Protein AF-A0A1C5VE75-F1 (afdb_monomer_lite)

Radius of gyration: 18.69 Å; chains: 1; bounding box: 43×44×51 Å

Foldseek 3Di:
DQQALVNLLLLLVQFFDFQDQDVVQQATARHTDPPSVVSCVVCVVVCCVVVVPDDPVNSVVSVVCSVCVVVPWDWDWDQKDWLLQDAAQWWKWWDFPPDPGTFIWGHHDQQWTAGRRRRDIFGQHNGDMDHAQDFRATPVGDTPHGTHIMITTQHASSSVSSCCPHVVVVCPPCRADDCVVLLVVLLVCADDDPPDDPVVLVVVCVVRVHDPVVSVSSNVNSNSNND

Structure (mmCIF, N/CA/C/O backbone):
data_AF-A0A1C5VE75-F1
#
_entry.id   AF-A0A1C5VE75-F1
#
loop_
_atom_site.group_PDB
_atom_site.id
_atom_site.type_symbol
_atom_site.label_atom_id
_atom_site.label_alt_id
_atom_site.label_comp_id
_atom_site.label_asym_id
_atom_site.label_entity_id
_atom_site.label_seq_id
_atom_site.pdbx_PDB_ins_code
_atom_site.Cartn_x
_atom_site.Cartn_y
_atom_site.Cartn_z
_atom_site.occupancy
_atom_site.B_iso_or_equiv
_atom_site.auth_seq_id
_atom_site.auth_comp_id
_atom_site.auth_asym_id
_atom_site.auth_atom_id
_atom_site.pdbx_PDB_model_num
ATOM 1 N N . MET A 1 1 ? 18.429 9.198 -10.537 1.00 44.84 1 MET A N 1
ATOM 2 C CA . MET A 1 1 ? 17.533 9.210 -11.709 1.00 44.84 1 MET A CA 1
ATOM 3 C C . MET A 1 1 ? 16.183 8.664 -11.266 1.00 44.84 1 MET A C 1
ATOM 5 O O . MET A 1 1 ? 16.188 7.795 -10.399 1.00 44.84 1 MET A O 1
ATOM 9 N N . ALA A 1 2 ? 15.055 9.184 -11.753 1.00 49.94 2 ALA A N 1
ATOM 10 C CA . ALA A 1 2 ? 13.766 8.564 -11.446 1.00 49.94 2 ALA A CA 1
ATOM 11 C C . ALA A 1 2 ? 13.673 7.230 -12.200 1.00 49.94 2 ALA A C 1
ATOM 13 O O . ALA A 1 2 ? 14.016 7.141 -13.377 1.00 49.94 2 ALA A O 1
ATOM 14 N N . VAL A 1 3 ? 13.303 6.165 -11.496 1.00 57.94 3 VAL A N 1
ATOM 15 C CA . VAL A 1 3 ? 13.232 4.823 -12.076 1.00 57.94 3 VAL A CA 1
ATOM 16 C C . VAL A 1 3 ? 11.894 4.700 -12.792 1.00 57.94 3 VAL A C 1
ATOM 18 O O . VAL A 1 3 ? 10.843 4.784 -12.161 1.00 57.94 3 VAL A O 1
ATOM 21 N N . SER A 1 4 ? 11.923 4.484 -14.109 1.00 68.00 4 SER A N 1
ATOM 22 C CA . SER A 1 4 ? 10.707 4.232 -14.889 1.00 68.00 4 SER A CA 1
ATOM 23 C C . SER A 1 4 ? 9.892 3.083 -14.280 1.00 68.00 4 SER A C 1
ATOM 25 O O . SER A 1 4 ? 10.436 2.050 -13.896 1.00 68.00 4 SER A O 1
ATOM 27 N N . ASN A 1 5 ? 8.564 3.215 -14.236 1.00 63.28 5 ASN A N 1
ATOM 28 C CA . ASN A 1 5 ? 7.667 2.165 -13.733 1.00 63.28 5 ASN A CA 1
ATOM 29 C C . ASN A 1 5 ? 7.823 0.844 -14.522 1.00 63.28 5 ASN A C 1
ATOM 31 O O . ASN A 1 5 ? 7.684 -0.243 -13.965 1.00 63.28 5 ASN A O 1
ATOM 35 N N . ILE A 1 6 ? 8.143 0.926 -15.819 1.00 69.69 6 ILE A N 1
ATOM 36 C CA . ILE A 1 6 ? 8.435 -0.250 -16.655 1.00 69.69 6 ILE A CA 1
ATOM 37 C C . ILE A 1 6 ? 9.701 -0.943 -16.145 1.00 69.69 6 ILE A C 1
ATOM 39 O O . ILE A 1 6 ? 9.689 -2.145 -15.888 1.00 69.69 6 ILE A O 1
ATOM 43 N N . LEU A 1 7 ? 10.753 -0.162 -15.906 1.00 73.44 7 LEU A N 1
ATOM 44 C CA . LEU A 1 7 ? 12.033 -0.636 -15.399 1.00 73.44 7 LEU A CA 1
ATOM 45 C C . LEU A 1 7 ? 11.907 -1.263 -14.003 1.00 73.44 7 LEU A C 1
ATOM 47 O O . LEU A 1 7 ? 12.397 -2.368 -13.770 1.00 73.44 7 LEU A O 1
ATOM 51 N N . LEU A 1 8 ? 11.170 -0.608 -13.104 1.00 71.88 8 LEU A N 1
ATOM 52 C CA . LEU A 1 8 ? 10.899 -1.105 -11.757 1.00 71.88 8 LEU A CA 1
ATOM 53 C C . LEU A 1 8 ? 10.128 -2.436 -11.788 1.00 71.88 8 LEU A C 1
ATOM 55 O O . LEU A 1 8 ? 10.490 -3.378 -11.085 1.00 71.88 8 LEU A O 1
ATOM 59 N N . LYS A 1 9 ? 9.112 -2.557 -12.656 1.00 69.94 9 LYS A N 1
ATOM 60 C CA . LYS A 1 9 ? 8.372 -3.814 -12.873 1.00 69.94 9 LYS A CA 1
ATOM 61 C C . LYS A 1 9 ? 9.269 -4.933 -13.394 1.00 69.94 9 LYS A C 1
ATOM 63 O O . LYS A 1 9 ? 9.137 -6.067 -12.933 1.00 69.94 9 LYS A O 1
ATOM 68 N N . THR A 1 10 ? 10.155 -4.634 -14.342 1.00 76.56 10 THR A N 1
ATOM 69 C CA . THR A 1 10 ? 11.097 -5.612 -14.903 1.00 76.56 10 THR A CA 1
ATOM 70 C C . THR A 1 10 ? 12.058 -6.120 -13.832 1.00 76.56 10 THR A C 1
ATOM 72 O O . THR A 1 10 ? 12.188 -7.334 -13.663 1.00 76.56 10 THR A O 1
ATOM 75 N N . ILE A 1 11 ? 12.657 -5.213 -13.053 1.00 76.75 11 ILE A N 1
ATOM 76 C CA . ILE A 1 11 ? 13.587 -5.556 -11.969 1.00 76.75 11 ILE A CA 1
ATOM 77 C C . ILE A 1 11 ? 12.880 -6.384 -10.896 1.00 76.75 11 ILE A C 1
ATOM 79 O O . ILE A 1 11 ? 13.346 -7.477 -10.585 1.00 76.75 11 ILE A O 1
ATOM 83 N N . ILE A 1 12 ? 11.726 -5.939 -10.393 1.00 71.44 12 ILE A N 1
ATOM 84 C CA . ILE A 1 12 ? 10.965 -6.667 -9.366 1.00 71.44 12 ILE A CA 1
ATOM 85 C C . ILE A 1 12 ? 10.569 -8.065 -9.856 1.00 71.44 12 ILE A C 1
ATOM 87 O O . ILE A 1 12 ? 10.762 -9.042 -9.140 1.00 71.44 12 ILE A O 1
ATOM 91 N N . ARG A 1 13 ? 10.072 -8.204 -11.093 1.00 74.25 13 ARG A N 1
ATOM 92 C CA . ARG A 1 13 ? 9.673 -9.512 -11.646 1.00 74.25 13 ARG A CA 1
ATOM 93 C C . ARG A 1 13 ? 10.837 -10.503 -11.712 1.00 74.25 13 ARG A C 1
ATOM 95 O O . ARG A 1 13 ? 10.625 -11.703 -11.566 1.00 74.25 13 ARG A O 1
ATOM 102 N N . LYS A 1 14 ? 12.042 -10.014 -12.002 1.00 75.44 14 LYS A N 1
ATOM 103 C CA . LYS A 1 14 ? 13.237 -10.846 -12.178 1.00 75.44 14 LYS A CA 1
ATOM 104 C C . LYS A 1 14 ? 13.961 -11.104 -10.859 1.00 75.44 14 LYS A C 1
ATOM 106 O O . LYS A 1 14 ? 14.529 -12.175 -10.698 1.00 75.44 14 LYS A O 1
ATOM 111 N N . CYS A 1 15 ? 13.928 -10.144 -9.936 1.00 72.19 15 CYS A N 1
ATOM 112 C CA . CYS A 1 15 ? 14.720 -10.164 -8.709 1.00 72.19 15 CYS A CA 1
ATOM 113 C C . CYS A 1 15 ? 13.935 -10.629 -7.484 1.00 72.19 15 CYS A C 1
ATOM 115 O O . CYS A 1 15 ? 14.551 -11.194 -6.588 1.00 72.19 15 CYS A O 1
ATOM 117 N N . CYS A 1 16 ? 12.616 -10.443 -7.428 1.00 65.62 16 CYS A N 1
ATOM 118 C CA . CYS A 1 16 ? 11.801 -10.833 -6.278 1.00 65.62 16 CYS A CA 1
ATOM 119 C C . CYS A 1 16 ? 11.151 -12.204 -6.504 1.00 65.62 16 CYS A C 1
ATOM 121 O O . CYS A 1 16 ? 10.580 -12.478 -7.564 1.00 65.62 16 CYS A O 1
ATOM 123 N N . ARG A 1 17 ? 11.198 -13.068 -5.490 1.00 60.69 17 ARG A N 1
ATOM 124 C CA . ARG A 1 17 ? 10.395 -14.296 -5.453 1.00 60.69 17 ARG A CA 1
ATOM 125 C C . ARG A 1 17 ? 8.932 -13.955 -5.145 1.00 60.69 17 ARG A C 1
ATOM 127 O O . ARG A 1 17 ? 8.637 -12.924 -4.542 1.00 60.69 17 ARG A O 1
ATOM 134 N N . THR A 1 18 ? 8.015 -14.836 -5.551 1.00 55.38 18 THR A N 1
ATOM 135 C CA . THR A 1 18 ? 6.616 -14.803 -5.092 1.00 55.38 18 THR A CA 1
ATOM 136 C C . THR A 1 18 ? 6.548 -14.785 -3.571 1.00 55.38 18 THR A C 1
ATOM 138 O O . THR A 1 18 ? 7.400 -15.401 -2.935 1.00 55.38 18 THR A O 1
ATOM 141 N N . LEU A 1 19 ? 5.520 -14.116 -3.034 1.00 52.34 19 LEU A N 1
ATOM 142 C CA . LEU A 1 19 ? 5.192 -14.008 -1.608 1.00 52.34 19 LEU A CA 1
ATOM 143 C C . LEU A 1 19 ? 5.536 -15.321 -0.878 1.00 52.34 19 LEU A C 1
ATOM 145 O O . LEU A 1 19 ? 4.849 -16.328 -1.060 1.00 52.34 19 LEU A O 1
ATOM 149 N N . SER A 1 20 ? 6.634 -15.339 -0.124 1.00 42.25 20 SER A N 1
ATOM 150 C CA . SER A 1 20 ? 7.075 -16.542 0.583 1.00 42.25 20 SER A CA 1
ATOM 151 C C . SER A 1 20 ? 6.849 -16.354 2.070 1.00 42.25 20 SER A C 1
ATOM 153 O O . SER A 1 20 ? 7.311 -15.371 2.647 1.00 42.25 20 SER A O 1
ATOM 155 N N . TYR A 1 21 ? 6.143 -17.303 2.676 1.00 40.88 21 TYR A N 1
ATOM 156 C CA . TYR A 1 21 ? 6.043 -17.413 4.123 1.00 40.88 21 TYR A CA 1
ATOM 157 C C . TYR A 1 21 ? 7.399 -17.876 4.663 1.00 40.88 21 TYR A C 1
ATOM 159 O O . TYR A 1 21 ? 7.839 -18.983 4.349 1.00 40.88 21 TYR A O 1
ATOM 167 N N . VAL A 1 22 ? 8.087 -17.016 5.413 1.00 46.97 22 VAL A N 1
ATOM 168 C CA . VAL A 1 22 ? 9.340 -17.384 6.084 1.00 46.97 22 VAL A CA 1
ATOM 169 C C . VAL A 1 22 ? 8.976 -17.929 7.463 1.00 46.97 22 VAL A C 1
ATOM 171 O O . VAL A 1 22 ? 8.624 -17.165 8.356 1.00 46.97 22 VAL A O 1
ATOM 174 N N . GLU A 1 23 ? 9.021 -19.255 7.627 1.00 39.34 23 GLU A N 1
ATOM 175 C CA . GLU A 1 23 ? 8.589 -19.963 8.849 1.00 39.34 23 GLU A CA 1
ATOM 176 C C . GLU A 1 23 ? 9.293 -19.482 10.129 1.00 39.34 23 GLU A C 1
ATOM 178 O O . GLU A 1 23 ? 8.686 -19.500 11.200 1.00 39.34 23 GLU A O 1
ATOM 183 N N . GLU A 1 24 ? 10.540 -19.014 10.019 1.00 38.81 24 GLU A N 1
ATOM 184 C CA . GLU A 1 24 ? 11.359 -18.591 11.163 1.00 38.81 24 GLU A CA 1
ATOM 185 C C . GLU A 1 24 ? 10.989 -17.201 11.705 1.00 38.81 24 G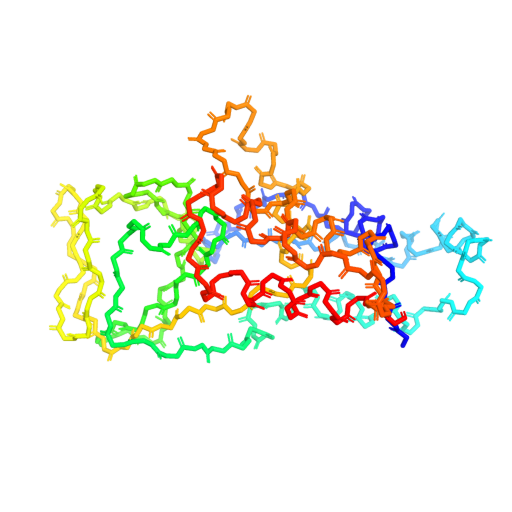LU A C 1
ATOM 187 O O . GLU A 1 24 ? 11.091 -16.974 12.909 1.00 38.81 24 GLU A O 1
ATOM 192 N N . GLU A 1 25 ? 10.500 -16.289 10.856 1.00 34.75 25 GLU A N 1
ATOM 193 C CA . GLU A 1 25 ? 10.193 -14.899 11.244 1.00 34.75 25 GLU A CA 1
ATOM 194 C C . GLU A 1 25 ? 8.713 -14.510 11.023 1.00 34.75 25 GLU A C 1
ATOM 196 O O . GLU A 1 25 ? 8.286 -13.404 11.348 1.00 34.75 25 GLU A O 1
ATOM 201 N N . GLN A 1 26 ? 7.907 -15.452 10.522 1.00 39.69 26 GLN A N 1
ATOM 202 C CA . GLN A 1 26 ? 6.459 -15.392 10.292 1.00 39.69 26 GLN A CA 1
ATOM 203 C C . GLN A 1 26 ? 5.944 -14.258 9.394 1.00 39.69 26 GLN A C 1
ATOM 205 O O . GLN A 1 26 ? 4.744 -14.195 9.187 1.00 39.69 26 GLN A O 1
ATOM 210 N N . PHE A 1 27 ? 6.757 -13.393 8.796 1.00 39.25 27 PHE A N 1
ATOM 211 C CA . PHE A 1 27 ? 6.284 -12.346 7.878 1.00 39.25 27 PHE A CA 1
ATOM 212 C C . PHE A 1 27 ? 6.092 -12.821 6.431 1.00 39.25 27 PHE A C 1
ATOM 214 O O . PHE A 1 27 ? 6.567 -13.884 6.016 1.00 39.25 27 PHE A O 1
ATOM 221 N N . PHE A 1 28 ? 5.452 -11.966 5.627 1.00 43.69 28 PHE A N 1
ATOM 222 C CA . PHE A 1 28 ? 5.614 -12.003 4.177 1.00 43.69 28 PHE A CA 1
ATOM 223 C C . PHE A 1 28 ? 6.761 -11.088 3.766 1.00 43.69 28 PHE A C 1
ATOM 225 O O . PHE A 1 28 ? 6.688 -9.879 3.954 1.00 43.69 28 PHE A O 1
ATOM 232 N N . THR A 1 29 ? 7.785 -11.658 3.142 1.00 48.53 29 THR A N 1
ATOM 233 C CA . THR A 1 29 ? 8.803 -10.890 2.424 1.00 48.53 29 THR A CA 1
ATOM 234 C C . THR A 1 29 ? 8.736 -11.189 0.940 1.00 48.53 29 THR A C 1
ATOM 236 O O . THR A 1 29 ? 8.233 -12.225 0.496 1.00 48.53 29 THR A O 1
ATOM 239 N N . PHE A 1 30 ? 9.272 -10.258 0.162 1.00 56.44 30 PHE A N 1
ATOM 240 C CA . PHE A 1 30 ? 9.629 -10.479 -1.229 1.00 56.44 30 PHE A CA 1
ATOM 241 C C . PHE A 1 30 ? 11.122 -10.790 -1.282 1.00 56.44 30 PHE A C 1
ATOM 243 O O . PHE A 1 30 ? 11.902 -9.905 -1.641 1.00 56.44 30 PHE A O 1
ATOM 250 N N . PRO A 1 31 ? 11.572 -11.992 -0.866 1.00 61.00 31 PRO A N 1
ATOM 251 C CA . PRO A 1 31 ? 12.994 -12.245 -0.812 1.00 61.00 31 PRO A CA 1
ATOM 252 C C . PRO A 1 31 ? 13.566 -12.155 -2.217 1.00 61.00 31 PRO A C 1
ATOM 254 O O . PRO A 1 31 ? 12.983 -12.631 -3.202 1.00 61.00 31 PRO A O 1
ATOM 257 N N . PHE A 1 32 ? 14.737 -11.546 -2.289 1.00 66.25 32 PHE A N 1
ATOM 258 C CA . PHE A 1 32 ? 15.507 -11.528 -3.508 1.00 66.25 32 PHE A CA 1
ATOM 259 C C . PHE A 1 32 ? 15.926 -12.941 -3.912 1.00 66.25 32 PHE A C 1
ATOM 261 O O . PHE A 1 32 ? 16.174 -13.811 -3.072 1.00 66.25 32 PHE A O 1
ATOM 268 N N . TYR A 1 33 ? 16.027 -13.185 -5.216 1.00 68.38 33 TYR A N 1
ATOM 269 C CA . TYR A 1 33 ? 16.717 -14.369 -5.707 1.00 68.38 33 TYR A CA 1
ATOM 270 C C . TYR A 1 33 ? 18.191 -14.321 -5.272 1.00 68.38 33 TYR A C 1
ATOM 272 O O . TYR A 1 33 ? 18.809 -13.269 -5.358 1.00 68.38 33 TYR A O 1
ATOM 280 N N . PRO A 1 34 ? 18.796 -15.445 -4.857 1.00 63.16 34 PRO A N 1
ATOM 281 C CA . PRO A 1 34 ? 20.174 -15.474 -4.358 1.00 63.16 34 PRO A CA 1
ATOM 282 C C . PRO A 1 34 ? 21.240 -15.109 -5.410 1.00 63.16 34 PRO A C 1
ATOM 284 O O . PRO A 1 34 ? 22.374 -14.825 -5.045 1.00 63.16 34 PRO A O 1
ATOM 287 N N . TYR A 1 35 ? 20.885 -15.073 -6.698 1.00 78.06 35 TYR A N 1
ATOM 288 C CA . TYR A 1 35 ? 21.796 -14.811 -7.820 1.00 78.06 35 TYR A CA 1
ATOM 289 C C . TYR A 1 35 ? 21.484 -13.471 -8.504 1.00 78.06 35 TYR A C 1
ATOM 291 O O . TYR A 1 35 ? 21.229 -13.402 -9.706 1.00 78.06 35 TYR A O 1
ATOM 299 N N . ILE A 1 36 ? 21.448 -12.387 -7.722 1.00 79.19 36 ILE A N 1
ATOM 300 C CA . ILE A 1 36 ? 21.121 -11.043 -8.225 1.00 79.19 36 ILE A CA 1
ATOM 301 C C . ILE A 1 36 ? 22.135 -10.534 -9.262 1.00 79.19 36 ILE A C 1
ATOM 303 O O . ILE A 1 36 ? 21.736 -9.875 -10.222 1.00 79.19 36 ILE A O 1
ATOM 307 N N . SER A 1 37 ? 23.422 -10.861 -9.103 1.00 77.94 37 SER A N 1
ATOM 308 C CA . SER A 1 37 ? 24.474 -10.525 -10.076 1.00 77.94 37 SER A CA 1
ATOM 309 C C . SER A 1 37 ? 24.163 -11.086 -11.460 1.00 77.94 37 SER A C 1
ATOM 311 O O . SER A 1 37 ? 24.218 -10.373 -12.459 1.00 77.94 37 SER A O 1
ATOM 313 N N . ASP A 1 38 ? 23.752 -12.349 -11.498 1.00 83.06 38 ASP A N 1
ATOM 314 C CA . ASP A 1 38 ? 23.488 -13.072 -12.737 1.00 83.06 38 ASP A CA 1
ATOM 315 C C . ASP A 1 38 ? 22.205 -12.546 -13.382 1.00 83.06 38 ASP A C 1
ATOM 317 O O . ASP A 1 38 ? 22.100 -12.441 -14.602 1.00 83.06 38 ASP A O 1
ATOM 321 N N . ILE A 1 39 ? 21.219 -12.159 -12.566 1.00 83.06 39 ILE A N 1
ATOM 322 C CA . ILE A 1 39 ? 20.015 -11.483 -13.052 1.00 83.06 39 ILE A CA 1
ATOM 323 C C . ILE A 1 39 ? 20.377 -10.154 -13.714 1.00 83.06 39 ILE A C 1
ATOM 325 O O . ILE A 1 39 ? 19.913 -9.919 -14.828 1.00 83.06 39 ILE A O 1
ATOM 329 N N . TRP A 1 40 ? 21.216 -9.323 -13.083 1.00 86.44 40 TRP A N 1
ATOM 330 C CA . TRP A 1 40 ? 21.683 -8.066 -13.672 1.00 86.44 40 TRP A CA 1
ATOM 331 C C . TRP A 1 40 ? 22.361 -8.291 -15.022 1.00 86.44 40 TRP A C 1
ATOM 333 O O . TRP A 1 40 ? 21.974 -7.665 -16.008 1.00 86.44 40 TRP A O 1
ATOM 343 N N . ASP A 1 41 ? 23.315 -9.217 -15.102 1.00 86.31 41 ASP A N 1
ATOM 344 C CA . ASP A 1 41 ? 24.039 -9.485 -16.346 1.00 86.31 41 ASP A CA 1
ATOM 345 C C . ASP A 1 41 ? 23.125 -9.969 -17.478 1.00 86.31 41 ASP A C 1
ATOM 347 O O . ASP A 1 41 ? 23.348 -9.622 -18.641 1.00 86.31 41 ASP A O 1
ATOM 351 N N . ASN A 1 42 ? 22.050 -10.683 -17.135 1.00 86.12 42 ASN A N 1
ATOM 352 C CA . ASN A 1 42 ? 21.047 -11.145 -18.089 1.00 86.12 42 ASN A CA 1
ATOM 353 C C . ASN A 1 42 ? 20.094 -10.040 -18.577 1.00 86.12 42 ASN A C 1
ATOM 355 O O . ASN A 1 42 ? 19.640 -10.107 -19.717 1.00 86.12 42 ASN A O 1
ATOM 359 N N . ILE A 1 43 ? 19.765 -9.042 -17.747 1.00 85.50 43 ILE A N 1
ATOM 360 C CA . ILE A 1 43 ? 18.763 -8.009 -18.091 1.00 85.50 43 ILE A CA 1
ATOM 361 C C . ILE A 1 43 ? 19.378 -6.658 -18.470 1.00 85.50 43 ILE A C 1
ATOM 363 O O . ILE A 1 43 ? 18.692 -5.821 -19.054 1.00 85.50 43 ILE A O 1
ATOM 367 N N . ARG A 1 44 ? 20.667 -6.426 -18.181 1.00 85.00 44 ARG A N 1
ATOM 368 C CA . ARG A 1 44 ? 21.318 -5.125 -18.403 1.00 85.00 44 ARG A CA 1
ATOM 369 C C . ARG A 1 44 ? 21.265 -4.679 -19.860 1.00 85.00 44 ARG A C 1
ATOM 371 O O . ARG A 1 44 ? 21.052 -3.505 -20.102 1.00 85.00 44 ARG A O 1
ATOM 378 N N . GLY A 1 45 ? 21.434 -5.589 -20.823 1.00 81.69 45 GLY A N 1
ATOM 379 C CA . GLY A 1 45 ? 21.430 -5.241 -22.249 1.00 81.69 45 GLY A CA 1
ATOM 380 C C . GLY A 1 45 ? 20.058 -4.771 -22.737 1.00 81.69 45 GLY A C 1
ATOM 381 O O . GLY A 1 45 ? 19.968 -3.776 -23.449 1.00 81.69 45 GLY A O 1
ATOM 382 N N . GLU A 1 46 ? 18.996 -5.449 -22.293 1.00 85.81 46 GLU A N 1
ATOM 383 C CA . GLU A 1 46 ? 17.602 -5.071 -22.559 1.00 85.81 46 GLU A CA 1
ATOM 384 C C . GLU A 1 46 ? 17.294 -3.706 -21.935 1.00 85.81 46 GLU A C 1
ATOM 386 O O . GLU A 1 46 ? 16.868 -2.785 -22.627 1.00 85.81 46 GLU A O 1
ATOM 391 N N . ILE A 1 47 ? 17.618 -3.537 -20.651 1.00 83.81 47 ILE A N 1
ATOM 392 C CA . ILE A 1 47 ? 17.395 -2.283 -19.930 1.00 83.81 47 ILE A CA 1
ATOM 393 C C . ILE A 1 47 ? 18.158 -1.126 -20.575 1.00 83.81 47 ILE A C 1
ATOM 395 O O . ILE A 1 47 ? 17.576 -0.072 -20.789 1.00 83.81 47 ILE A O 1
ATOM 399 N N . HIS A 1 48 ? 19.434 -1.309 -20.910 1.00 83.56 48 HIS A N 1
ATOM 400 C CA . HIS A 1 48 ? 20.286 -0.243 -21.443 1.00 83.56 48 HIS A CA 1
ATOM 401 C C . HIS A 1 48 ? 19.879 0.172 -22.867 1.00 83.56 48 HIS A C 1
ATOM 403 O O . HIS A 1 48 ? 20.156 1.295 -23.280 1.00 83.56 48 HIS A O 1
ATOM 409 N N . SER A 1 49 ? 19.195 -0.708 -23.611 1.00 82.88 49 SER A N 1
ATOM 410 C CA . SER A 1 49 ? 18.646 -0.372 -24.930 1.00 82.88 49 SER A CA 1
ATOM 411 C C . SER A 1 49 ? 17.498 0.643 -24.860 1.00 82.88 49 SER A C 1
ATOM 413 O O . SER A 1 49 ? 17.361 1.467 -25.762 1.00 82.88 49 SER A O 1
ATOM 415 N N . GLU A 1 50 ? 16.720 0.627 -23.772 1.00 79.38 50 GLU A N 1
ATOM 416 C CA . GLU A 1 50 ? 15.613 1.563 -23.527 1.00 79.38 50 GLU A CA 1
ATOM 417 C C . GLU A 1 50 ? 15.989 2.699 -22.558 1.00 79.38 50 GLU A C 1
ATOM 419 O O . GLU A 1 50 ? 15.454 3.803 -22.651 1.00 79.38 50 GLU A O 1
ATOM 424 N N . PHE A 1 51 ? 16.935 2.454 -21.647 1.00 82.31 51 PHE A N 1
ATOM 425 C CA . PHE A 1 51 ? 17.389 3.370 -20.598 1.00 82.31 51 PHE A CA 1
ATOM 426 C C . PHE A 1 51 ? 18.931 3.410 -20.543 1.00 82.31 51 PHE A C 1
ATOM 428 O O . PHE A 1 51 ? 19.529 2.816 -19.643 1.00 82.31 51 PHE A O 1
ATOM 435 N N . PRO A 1 52 ? 19.601 4.120 -21.474 1.00 82.75 52 PRO A N 1
ATOM 436 C CA . PRO A 1 52 ? 21.067 4.122 -21.577 1.00 82.75 52 PRO A CA 1
ATOM 437 C C . PRO A 1 52 ? 21.787 4.683 -20.342 1.00 82.75 52 PRO A C 1
ATOM 439 O O . PRO A 1 52 ? 22.929 4.353 -20.053 1.00 82.75 52 PRO A O 1
ATOM 442 N N . GLU A 1 53 ? 21.103 5.532 -19.580 1.00 82.06 53 GLU A N 1
ATOM 443 C CA . GLU A 1 53 ? 21.629 6.158 -18.363 1.00 82.06 53 GLU A CA 1
ATOM 444 C C . GLU A 1 53 ? 21.485 5.264 -17.116 1.00 82.06 53 GLU A C 1
ATOM 446 O O . GLU A 1 53 ? 21.806 5.689 -16.007 1.00 82.06 53 GLU A O 1
ATOM 451 N N . PHE A 1 54 ? 20.961 4.040 -17.254 1.00 81.00 54 PHE A N 1
ATOM 452 C CA . PHE A 1 54 ? 20.734 3.140 -16.128 1.00 81.00 54 PHE A CA 1
ATOM 453 C C . PHE A 1 54 ? 21.907 2.177 -15.918 1.00 81.00 54 PHE A C 1
ATOM 455 O O . PHE A 1 54 ? 22.196 1.317 -16.757 1.00 81.00 54 PHE A O 1
ATOM 462 N N . TYR A 1 55 ? 22.551 2.275 -14.753 1.00 84.31 55 TYR A N 1
ATOM 463 C CA . TYR A 1 55 ? 23.752 1.506 -14.434 1.00 84.31 55 TYR A CA 1
ATOM 464 C C . TYR A 1 55 ? 23.567 0.609 -13.205 1.00 84.31 55 TYR A C 1
ATOM 466 O O . TYR A 1 55 ? 22.597 0.707 -12.454 1.00 84.31 55 TYR A O 1
ATOM 474 N N . LEU A 1 56 ? 24.557 -0.253 -12.950 1.00 81.62 56 LEU A N 1
ATOM 475 C CA . LEU A 1 56 ? 24.565 -1.182 -11.813 1.00 81.62 56 LEU A CA 1
ATOM 476 C C . LEU A 1 56 ? 24.331 -0.482 -10.459 1.00 81.62 56 LEU A C 1
ATOM 478 O O . LEU A 1 56 ? 23.719 -1.051 -9.561 1.00 81.62 56 LEU A O 1
ATOM 482 N N . LYS A 1 57 ? 24.789 0.766 -10.302 1.00 80.88 57 LYS A N 1
ATOM 483 C CA . LYS A 1 57 ? 24.543 1.554 -9.087 1.00 80.88 57 LYS A CA 1
ATOM 484 C C . LYS A 1 57 ? 23.050 1.833 -8.879 1.00 80.88 57 LYS A C 1
ATOM 486 O O . LYS A 1 57 ? 22.568 1.706 -7.758 1.00 80.88 57 LYS A O 1
ATOM 491 N N . ASP A 1 58 ? 22.326 2.189 -9.936 1.00 76.31 58 ASP A N 1
ATOM 492 C CA . ASP A 1 58 ? 20.883 2.440 -9.875 1.00 76.31 58 ASP A CA 1
ATOM 493 C C . ASP A 1 58 ? 20.112 1.142 -9.614 1.00 76.31 58 ASP A C 1
ATOM 495 O O . ASP A 1 58 ? 19.196 1.119 -8.794 1.00 76.31 58 ASP A O 1
ATOM 499 N N . PHE A 1 59 ? 20.550 0.040 -10.228 1.00 78.69 59 PHE A N 1
ATOM 500 C CA . PHE A 1 59 ? 20.038 -1.301 -9.946 1.00 78.69 59 PHE A CA 1
ATOM 501 C C . PHE A 1 59 ? 20.204 -1.678 -8.465 1.00 78.69 59 PHE A C 1
ATOM 503 O O . PHE A 1 59 ? 19.231 -2.049 -7.812 1.00 78.69 59 PHE A O 1
ATOM 510 N N . ASN A 1 60 ? 21.399 -1.495 -7.899 1.00 74.62 60 ASN A N 1
ATOM 511 C CA . ASN A 1 60 ? 21.667 -1.768 -6.484 1.00 74.62 60 ASN A CA 1
ATOM 512 C C . ASN A 1 60 ? 20.862 -0.863 -5.542 1.00 74.62 60 ASN A C 1
ATOM 514 O O . ASN A 1 60 ? 20.404 -1.330 -4.503 1.00 74.62 60 ASN A O 1
ATOM 518 N N . ASN A 1 61 ? 20.645 0.404 -5.905 1.00 75.25 61 ASN A N 1
ATOM 519 C CA . ASN A 1 61 ? 19.800 1.308 -5.124 1.00 75.25 61 ASN A CA 1
ATOM 520 C C . ASN A 1 61 ? 18.339 0.836 -5.086 1.00 75.25 61 ASN A C 1
ATOM 522 O O . ASN A 1 61 ? 17.721 0.864 -4.027 1.00 75.25 61 ASN A O 1
ATOM 526 N N . ILE A 1 62 ? 17.792 0.361 -6.210 1.00 73.00 62 ILE A N 1
ATOM 527 C CA . ILE A 1 62 ? 16.434 -0.207 -6.242 1.00 73.00 62 ILE A CA 1
ATOM 528 C C . ILE A 1 62 ? 16.345 -1.437 -5.341 1.00 73.00 62 ILE A C 1
ATOM 530 O O . ILE A 1 62 ? 15.389 -1.575 -4.584 1.00 73.00 62 ILE A O 1
ATOM 534 N N . LEU A 1 63 ? 17.346 -2.318 -5.390 1.00 72.12 63 LEU A N 1
ATOM 535 C CA . LEU A 1 63 ? 17.387 -3.503 -4.534 1.00 72.12 63 LEU A CA 1
ATOM 536 C C . LEU A 1 63 ? 17.476 -3.134 -3.051 1.00 72.12 63 LEU A C 1
ATOM 538 O O . LEU A 1 63 ? 16.791 -3.731 -2.227 1.00 72.12 63 LEU A O 1
ATOM 542 N N . HIS A 1 64 ? 18.269 -2.118 -2.716 1.00 71.94 64 HIS A N 1
ATOM 543 C CA . HIS A 1 64 ? 18.347 -1.607 -1.355 1.00 71.94 64 HIS A CA 1
ATOM 544 C C . HIS A 1 64 ? 16.995 -1.052 -0.878 1.00 71.94 64 HIS A C 1
ATOM 546 O O . HIS A 1 64 ? 16.512 -1.450 0.181 1.00 71.94 64 HIS A O 1
ATOM 552 N N . ASN A 1 65 ? 16.330 -0.227 -1.690 1.00 68.75 65 ASN A N 1
ATOM 553 C CA . ASN A 1 65 ? 15.012 0.323 -1.356 1.00 68.75 65 ASN A CA 1
ATOM 554 C C . ASN A 1 65 ? 13.952 -0.768 -1.168 1.00 68.75 65 ASN A C 1
ATOM 556 O O . ASN A 1 65 ? 13.113 -0.686 -0.280 1.00 68.75 65 ASN A O 1
ATOM 560 N N . LEU A 1 66 ? 13.999 -1.809 -1.995 1.00 68.69 66 LEU A N 1
ATOM 561 C CA . LEU A 1 66 ? 13.129 -2.976 -1.883 1.00 68.69 66 LEU A CA 1
ATOM 562 C C . LEU A 1 66 ? 13.436 -3.817 -0.626 1.00 68.69 66 LEU A C 1
ATOM 564 O O . LEU A 1 66 ? 12.507 -4.375 -0.050 1.00 68.69 66 LEU A O 1
ATOM 568 N N . SER A 1 67 ? 14.698 -3.894 -0.178 1.00 68.50 67 SER A N 1
ATOM 569 C CA . SER A 1 67 ? 15.054 -4.561 1.090 1.00 68.50 67 SER A CA 1
ATOM 570 C C . SER A 1 67 ? 14.649 -3.777 2.336 1.00 68.50 67 SER A C 1
ATOM 572 O O . SER A 1 67 ? 14.385 -4.390 3.364 1.00 68.50 67 SER A O 1
ATOM 574 N N . ASP A 1 68 ? 14.598 -2.447 2.250 1.00 67.25 68 ASP A N 1
ATOM 575 C CA . ASP A 1 68 ? 14.295 -1.554 3.378 1.00 67.25 68 ASP A CA 1
ATOM 576 C C . ASP A 1 68 ? 12.894 -0.932 3.276 1.00 67.25 68 ASP A C 1
ATOM 578 O O . ASP A 1 68 ? 12.563 0.061 3.924 1.00 67.25 68 ASP A O 1
ATOM 582 N N . ILE A 1 69 ? 12.047 -1.514 2.428 1.00 63.53 69 ILE A N 1
ATOM 583 C CA . ILE A 1 69 ? 10.769 -0.937 2.015 1.00 63.53 69 ILE A CA 1
ATOM 584 C C . ILE A 1 69 ? 9.844 -0.655 3.214 1.00 63.53 69 ILE A C 1
ATOM 586 O O . ILE A 1 69 ? 9.159 0.367 3.276 1.00 63.53 69 ILE A O 1
ATOM 590 N N . ASP A 1 70 ? 9.941 -1.514 4.226 1.00 60.84 70 ASP A N 1
ATOM 591 C CA . ASP A 1 70 ? 9.250 -1.439 5.507 1.00 60.84 70 ASP A CA 1
ATOM 592 C C . ASP A 1 70 ? 9.652 -0.232 6.371 1.00 60.84 70 ASP A C 1
ATOM 594 O O . ASP A 1 70 ? 8.883 0.193 7.242 1.00 60.84 70 ASP A O 1
ATOM 598 N N . ASN A 1 71 ? 10.843 0.326 6.167 1.00 65.88 71 ASN A N 1
ATOM 599 C CA . ASN A 1 71 ? 11.356 1.467 6.925 1.00 65.88 71 ASN A CA 1
ATOM 600 C C . ASN A 1 71 ? 11.308 2.774 6.127 1.00 65.88 71 ASN A C 1
ATOM 602 O O . ASN A 1 71 ? 11.274 3.846 6.732 1.00 65.88 71 ASN A O 1
ATOM 606 N N . LEU A 1 72 ? 11.208 2.689 4.798 1.00 62.12 72 LEU A N 1
ATOM 607 C CA . LEU A 1 72 ? 11.107 3.832 3.884 1.00 62.12 72 LEU A CA 1
ATOM 608 C C . LEU A 1 72 ? 9.697 4.443 3.789 1.00 62.12 72 LEU A C 1
ATOM 610 O O . LEU A 1 72 ? 9.475 5.371 3.014 1.00 62.12 72 LEU A O 1
ATOM 614 N N . CYS A 1 73 ? 8.736 3.953 4.574 1.00 65.38 73 CYS A N 1
ATOM 615 C CA . CYS A 1 73 ? 7.395 4.523 4.629 1.00 65.38 73 CYS A CA 1
ATOM 616 C C . CYS A 1 73 ? 7.379 5.857 5.389 1.00 65.38 73 CYS A C 1
ATOM 618 O O . CYS A 1 73 ? 7.688 5.913 6.587 1.00 65.38 73 CYS A O 1
ATOM 620 N N . GLU A 1 74 ? 6.908 6.919 4.733 1.00 69.56 74 GLU A N 1
ATOM 621 C CA . GLU A 1 74 ? 6.433 8.094 5.461 1.00 69.56 74 GLU A CA 1
ATOM 622 C C . GLU A 1 74 ? 5.198 7.706 6.291 1.00 69.56 74 GLU A C 1
ATOM 624 O O . GLU A 1 74 ? 4.370 6.886 5.879 1.00 69.56 74 GLU A O 1
ATOM 629 N N . ARG A 1 75 ? 5.072 8.292 7.483 1.00 78.06 75 ARG A N 1
ATOM 630 C CA . ARG A 1 75 ? 3.978 8.020 8.422 1.00 78.06 75 ARG A CA 1
ATOM 631 C C . ARG A 1 75 ? 3.107 9.252 8.538 1.00 78.06 75 ARG A C 1
ATOM 633 O O . ARG A 1 75 ? 3.619 10.319 8.869 1.00 78.06 75 ARG A O 1
ATOM 640 N N . ASN A 1 76 ? 1.804 9.093 8.346 1.00 76.94 76 ASN A N 1
ATOM 641 C CA . ASN A 1 76 ? 0.850 10.100 8.784 1.00 76.94 76 ASN A CA 1
ATOM 642 C C . ASN A 1 76 ? 0.084 9.604 10.001 1.00 76.94 76 ASN A C 1
ATOM 644 O O . ASN A 1 76 ? -0.725 8.682 9.885 1.00 76.94 76 ASN A O 1
ATOM 648 N N . GLU A 1 77 ? 0.338 10.219 11.149 1.00 86.00 77 GLU A N 1
ATOM 649 C CA . GLU A 1 77 ? -0.364 9.890 12.382 1.00 86.00 77 GLU A CA 1
ATOM 650 C C . GLU A 1 77 ? -1.805 10.418 12.330 1.00 86.00 77 GLU A C 1
ATOM 652 O O . GLU A 1 77 ? -2.057 11.589 12.047 1.00 86.00 77 GLU A O 1
ATOM 657 N N . VAL A 1 78 ? -2.766 9.547 12.631 1.00 84.75 78 VAL A N 1
ATOM 658 C CA . VAL A 1 78 ? -4.192 9.872 12.699 1.00 84.75 78 VAL A CA 1
ATOM 659 C C . VAL A 1 78 ? -4.733 9.535 14.085 1.00 84.75 78 VAL A C 1
ATOM 661 O O . VAL A 1 78 ? -4.344 8.550 14.713 1.00 84.75 78 VAL A O 1
ATOM 664 N N . SER A 1 79 ? -5.645 10.361 14.595 1.00 82.12 79 SER A N 1
ATOM 665 C CA . SER A 1 79 ? -6.279 10.116 15.897 1.00 82.12 79 SER A CA 1
ATOM 666 C C . SER A 1 79 ? -7.291 8.971 15.841 1.00 82.12 79 SER A C 1
ATOM 668 O O . SER A 1 79 ? -7.402 8.195 16.794 1.00 82.12 79 SER A O 1
ATOM 670 N N . GLN A 1 80 ? -8.005 8.868 14.719 1.00 87.50 80 GLN A N 1
ATOM 671 C CA . GLN A 1 80 ? -9.001 7.844 14.444 1.00 87.50 80 GLN A CA 1
ATOM 672 C C . GLN A 1 80 ? -9.172 7.640 12.937 1.00 87.50 80 GLN A C 1
ATOM 674 O O . GLN A 1 80 ? -8.961 8.569 12.153 1.00 87.50 80 GLN A O 1
ATOM 679 N N . ILE A 1 81 ? -9.586 6.441 12.538 1.00 87.81 81 ILE A N 1
ATOM 680 C CA . ILE A 1 81 ? -9.935 6.124 11.156 1.00 87.81 81 ILE A CA 1
ATOM 681 C C . ILE A 1 81 ? -10.945 4.974 11.093 1.00 87.81 81 ILE A C 1
ATOM 683 O O . ILE A 1 81 ? -10.775 3.939 11.735 1.00 87.81 81 ILE A O 1
ATOM 687 N N . ALA A 1 82 ? -12.004 5.147 10.306 1.00 87.62 82 ALA A N 1
ATOM 688 C CA . ALA A 1 82 ? -12.979 4.094 10.038 1.00 87.62 82 ALA A CA 1
ATOM 689 C C . ALA A 1 82 ? -12.487 3.157 8.925 1.00 87.62 82 ALA A C 1
ATOM 691 O O . ALA A 1 82 ? -11.852 3.614 7.976 1.00 87.62 82 ALA A O 1
ATOM 692 N N . ASP A 1 83 ? -12.837 1.868 8.991 1.00 84.62 83 ASP A N 1
ATOM 693 C CA . ASP A 1 83 ? -12.535 0.891 7.930 1.00 84.62 83 ASP A CA 1
ATOM 694 C C . ASP A 1 83 ? -12.999 1.382 6.553 1.00 84.62 83 ASP A C 1
ATOM 696 O O . ASP A 1 83 ? -12.249 1.288 5.588 1.00 84.62 83 ASP A O 1
ATOM 700 N N . SER A 1 84 ? -14.184 1.988 6.467 1.00 79.19 84 SER A N 1
ATOM 701 C CA . SER A 1 84 ? -14.736 2.530 5.217 1.00 79.19 84 SER A CA 1
ATOM 702 C C . SER A 1 84 ? -13.913 3.663 4.596 1.00 79.19 84 SER A C 1
ATOM 704 O O . SER A 1 84 ? -14.091 3.964 3.419 1.00 79.19 84 SER A O 1
ATOM 706 N N . LEU A 1 85 ? -13.034 4.305 5.370 1.00 73.56 85 LEU A N 1
ATOM 707 C CA . LEU A 1 85 ? -12.138 5.357 4.890 1.00 73.56 85 LEU A CA 1
ATOM 708 C C . LEU A 1 85 ? -10.790 4.809 4.420 1.00 73.56 85 LEU A C 1
ATOM 710 O O . LEU A 1 85 ? -10.051 5.544 3.772 1.00 73.56 85 LEU A O 1
ATOM 714 N N . ILE A 1 86 ? -10.480 3.552 4.743 1.00 74.88 86 ILE A N 1
ATOM 715 C CA . ILE A 1 86 ? -9.259 2.872 4.324 1.00 74.88 86 ILE A CA 1
ATOM 716 C C . ILE A 1 86 ? -9.564 2.122 3.035 1.00 74.88 86 ILE A C 1
ATOM 718 O O . ILE A 1 86 ? -10.578 1.429 2.921 1.00 74.88 86 ILE A O 1
ATOM 722 N N . LEU A 1 87 ? -8.672 2.226 2.066 1.00 69.94 87 LEU A N 1
ATOM 723 C CA . LEU A 1 87 ? -8.807 1.575 0.777 1.00 69.94 87 LEU A CA 1
ATOM 724 C C . LEU A 1 87 ? -7.962 0.314 0.701 1.00 69.94 87 LEU A C 1
ATOM 726 O O . LEU A 1 87 ? -6.960 0.152 1.396 1.00 69.94 87 LEU A O 1
ATOM 730 N N . ASN A 1 88 ? -8.376 -0.608 -0.160 1.00 66.50 88 ASN A N 1
ATOM 731 C CA . ASN A 1 88 ? -7.671 -1.872 -0.309 1.00 66.50 88 ASN A CA 1
ATOM 732 C C . ASN A 1 88 ? -6.250 -1.638 -0.826 1.00 66.50 88 ASN A C 1
ATOM 734 O O . ASN A 1 88 ? -6.035 -0.925 -1.807 1.00 66.50 88 ASN A O 1
ATOM 738 N N . GLY A 1 89 ? -5.288 -2.259 -0.150 1.00 61.25 89 GLY A N 1
ATOM 739 C CA . GLY A 1 89 ? -3.862 -2.059 -0.359 1.00 61.25 89 GLY A CA 1
ATOM 740 C C . GLY A 1 89 ? -3.233 -0.985 0.531 1.00 61.25 89 GLY A C 1
ATOM 741 O O . GLY A 1 89 ? -2.011 -0.990 0.648 1.00 61.25 89 GLY A O 1
ATOM 742 N N . GLU A 1 90 ? -4.004 -0.111 1.191 1.00 73.12 90 GLU A N 1
ATOM 743 C CA . GLU A 1 90 ? -3.438 0.817 2.179 1.00 73.12 90 GLU A CA 1
ATOM 744 C C . GLU A 1 90 ? -2.960 0.058 3.418 1.00 73.12 90 GLU A C 1
ATOM 746 O O . GLU A 1 90 ? -3.590 -0.906 3.866 1.00 73.12 90 GLU A O 1
ATOM 751 N N . VAL A 1 91 ? -1.828 0.504 3.966 1.00 79.00 91 VAL A N 1
ATOM 752 C CA . VAL A 1 91 ? -1.205 -0.106 5.140 1.00 79.00 91 VAL A CA 1
ATOM 753 C C . VAL A 1 91 ? -1.445 0.781 6.351 1.00 79.00 91 VAL A C 1
ATOM 755 O O . VAL A 1 91 ? -1.004 1.929 6.417 1.00 79.00 91 VAL A O 1
ATOM 758 N N . LEU A 1 92 ? -2.140 0.211 7.326 1.00 87.62 92 LEU A N 1
ATOM 759 C CA . LEU A 1 92 ? -2.380 0.801 8.628 1.00 87.62 92 LEU A CA 1
ATOM 760 C C . LEU A 1 92 ? -1.314 0.299 9.606 1.00 87.62 92 LEU A C 1
ATOM 762 O O . LEU A 1 92 ? -1.229 -0.897 9.881 1.00 87.62 92 LEU A O 1
ATOM 766 N N . GLU A 1 93 ? -0.505 1.203 10.145 1.00 90.38 93 GLU A N 1
ATOM 767 C CA . GLU A 1 93 ? 0.450 0.923 11.215 1.00 90.38 93 GLU A CA 1
ATOM 768 C C . GLU A 1 93 ? -0.188 1.284 12.564 1.00 90.38 93 GLU A C 1
ATOM 770 O O . GLU A 1 93 ? -0.526 2.436 12.824 1.00 90.38 93 GLU A O 1
ATOM 775 N N . ILE A 1 94 ? -0.378 0.292 13.434 1.00 93.38 94 ILE A N 1
ATOM 776 C CA . ILE A 1 94 ? -1.002 0.453 14.749 1.00 93.38 94 ILE A CA 1
ATOM 777 C C . ILE A 1 94 ? 0.014 0.106 15.831 1.00 93.38 94 ILE A C 1
ATOM 779 O O . ILE A 1 94 ? 0.431 -1.048 15.966 1.00 93.38 94 ILE A O 1
ATOM 783 N N . PHE A 1 95 ? 0.358 1.076 16.673 1.00 93.62 95 PHE A N 1
ATOM 784 C CA . PHE A 1 95 ? 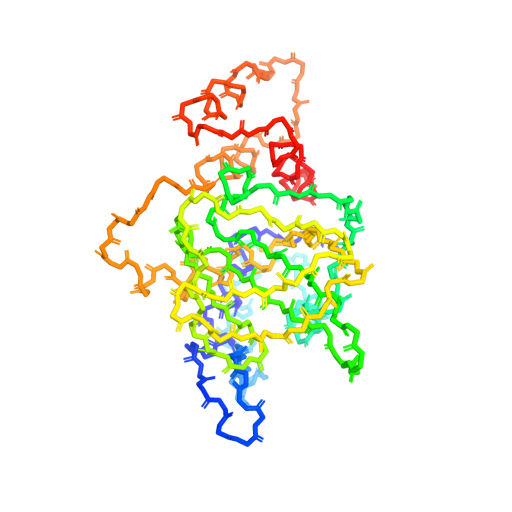1.125 0.798 17.883 1.00 93.62 95 PHE A CA 1
ATOM 785 C C . PHE A 1 95 ? 0.188 0.352 18.995 1.00 93.62 95 PHE A C 1
ATOM 787 O O . PHE A 1 95 ? -0.751 1.058 19.365 1.00 93.62 95 PHE A O 1
ATOM 794 N N . LEU A 1 96 ? 0.461 -0.826 19.550 1.00 92.75 96 LEU A N 1
ATOM 795 C CA . LEU A 1 96 ? -0.306 -1.408 20.643 1.00 92.75 96 LEU A CA 1
ATOM 796 C C . LEU A 1 96 ? 0.487 -1.286 21.945 1.00 92.75 96 LEU A C 1
ATOM 798 O O . LEU A 1 96 ? 1.684 -1.569 21.988 1.00 92.75 96 LEU A O 1
ATOM 802 N N . GLY A 1 97 ? -0.181 -0.876 23.021 1.00 90.81 97 GLY A N 1
ATOM 803 C CA . GLY A 1 97 ? 0.435 -0.780 24.341 1.00 90.81 97 GLY A CA 1
ATOM 804 C C . GLY A 1 97 ? 1.023 -2.122 24.782 1.00 90.81 97 GLY A 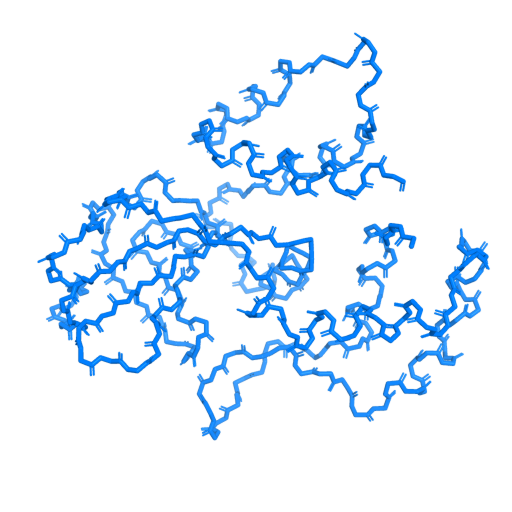C 1
ATOM 805 O O . GLY A 1 97 ? 0.348 -3.148 24.710 1.00 90.81 97 GLY A O 1
ATOM 806 N N . GLY A 1 98 ? 2.277 -2.107 25.237 1.00 82.62 98 GLY A N 1
ATOM 807 C CA . GLY A 1 98 ? 2.990 -3.307 25.685 1.00 82.62 98 GLY A CA 1
ATOM 808 C C . GLY A 1 98 ? 3.624 -4.142 24.567 1.00 82.62 98 GLY A C 1
ATOM 809 O O . GLY A 1 98 ? 4.211 -5.177 24.868 1.00 82.62 98 GLY A O 1
ATOM 810 N N . LYS A 1 99 ? 3.544 -3.713 23.297 1.00 83.19 99 LYS A N 1
ATOM 811 C CA . LYS A 1 99 ? 4.266 -4.344 22.182 1.00 83.19 99 LYS A CA 1
ATOM 812 C C . LYS A 1 99 ? 5.450 -3.495 21.729 1.00 83.19 99 LYS A C 1
ATOM 814 O O . LYS A 1 99 ? 5.363 -2.273 21.699 1.00 83.19 99 LYS A O 1
ATOM 819 N N . ILE A 1 100 ? 6.543 -4.173 21.374 1.00 79.31 100 ILE A N 1
ATOM 820 C CA . ILE A 1 100 ? 7.786 -3.549 20.889 1.00 79.31 100 ILE A CA 1
ATOM 821 C C . ILE A 1 100 ? 7.637 -3.124 19.424 1.00 79.31 100 ILE A C 1
ATOM 823 O O . ILE A 1 100 ? 8.052 -2.033 19.048 1.00 79.31 100 ILE A O 1
ATOM 827 N N . HIS A 1 101 ? 7.003 -3.969 18.609 1.00 82.31 101 HIS A N 1
ATOM 828 C CA . HIS A 1 101 ? 6.802 -3.722 17.184 1.00 82.31 101 HIS A CA 1
ATOM 829 C C . HIS A 1 101 ? 5.347 -3.339 16.887 1.00 82.31 101 HIS A C 1
ATOM 831 O O . HIS A 1 101 ? 4.431 -3.907 17.501 1.00 82.31 101 HIS A O 1
ATOM 837 N N . PRO A 1 102 ? 5.113 -2.403 15.949 1.00 87.69 102 PRO A N 1
ATOM 838 C CA . PRO A 1 102 ? 3.767 -2.057 15.530 1.00 87.69 102 PRO A CA 1
ATOM 839 C C . PRO A 1 102 ? 3.116 -3.206 14.759 1.00 87.69 102 PRO A C 1
ATOM 841 O O . PRO A 1 102 ? 3.777 -4.041 14.138 1.00 87.69 102 PRO A O 1
ATOM 844 N N . LEU A 1 103 ? 1.789 -3.227 14.782 1.00 88.25 103 LEU A N 1
ATOM 845 C CA . LEU A 1 103 ? 0.983 -4.078 13.926 1.00 88.25 103 LEU A CA 1
ATOM 846 C C . LEU A 1 103 ? 0.797 -3.372 12.580 1.00 88.25 103 LEU A C 1
ATOM 848 O O . LEU A 1 103 ? 0.226 -2.286 12.546 1.00 88.25 103 LEU A O 1
ATOM 852 N N . ARG A 1 104 ? 1.253 -3.977 11.482 1.00 86.06 104 ARG A N 1
ATOM 853 C CA . ARG A 1 104 ? 1.071 -3.431 10.131 1.00 86.06 104 ARG A CA 1
ATOM 854 C C . ARG A 1 104 ? 0.027 -4.229 9.384 1.00 86.06 104 ARG A C 1
ATOM 856 O O . ARG A 1 104 ? 0.228 -5.405 9.107 1.00 86.06 104 ARG A O 1
ATOM 863 N N . LEU A 1 105 ? -1.091 -3.589 9.087 1.00 84.06 105 LEU A N 1
ATOM 864 C CA . LEU A 1 105 ? -2.267 -4.207 8.504 1.00 84.06 105 LEU A CA 1
ATOM 865 C C . LEU A 1 105 ? -2.497 -3.641 7.111 1.00 84.06 105 LEU A C 1
ATOM 867 O O . LEU A 1 105 ? -2.909 -2.492 6.981 1.00 84.06 105 LEU A O 1
ATOM 871 N N . VAL A 1 106 ? -2.277 -4.446 6.074 1.00 78.19 106 VAL A N 1
ATOM 872 C CA . VAL A 1 106 ? -2.732 -4.081 4.731 1.00 78.19 106 VAL A CA 1
ATOM 873 C C . VAL A 1 106 ? -4.220 -4.398 4.614 1.00 78.19 106 VAL A C 1
ATOM 875 O O . VAL A 1 106 ? -4.646 -5.516 4.927 1.00 78.19 106 VAL A O 1
ATOM 878 N N . LYS A 1 107 ? -5.033 -3.420 4.205 1.00 78.25 107 LYS A N 1
ATOM 879 C CA . LYS A 1 107 ? -6.462 -3.657 3.983 1.00 78.25 107 LYS A CA 1
ATOM 880 C C . LYS A 1 107 ? -6.646 -4.533 2.748 1.00 78.25 107 LYS A C 1
ATOM 882 O O . LYS A 1 107 ? -6.188 -4.197 1.659 1.00 78.25 107 LYS A O 1
ATOM 887 N N . MET A 1 108 ? -7.331 -5.655 2.924 1.00 68.25 108 MET A N 1
ATOM 888 C CA . MET A 1 108 ? -7.605 -6.621 1.858 1.00 68.25 108 MET A CA 1
ATOM 889 C C . MET A 1 108 ? -8.986 -6.391 1.253 1.00 68.25 108 MET A C 1
ATOM 891 O O . MET A 1 108 ? -9.149 -6.469 0.038 1.00 68.25 108 MET A O 1
ATOM 895 N N . LYS A 1 109 ? -9.973 -6.142 2.119 1.00 70.94 109 LYS A N 1
ATOM 896 C CA . LYS A 1 109 ? -11.347 -5.725 1.813 1.00 70.94 109 LYS A CA 1
ATOM 897 C C . LYS A 1 109 ? -12.009 -5.189 3.070 1.00 70.94 109 LYS A C 1
ATOM 899 O O . LYS A 1 109 ? -11.389 -5.206 4.129 1.00 70.94 109 LYS A O 1
ATOM 904 N N . ASP A 1 110 ? -13.258 -4.751 2.966 1.00 79.56 110 ASP A N 1
ATOM 905 C CA . ASP A 1 110 ? -14.002 -4.224 4.111 1.00 79.56 110 ASP A CA 1
ATOM 906 C C . ASP A 1 110 ? -13.944 -5.173 5.310 1.00 79.56 110 ASP A C 1
ATOM 908 O O . ASP A 1 110 ? -14.296 -6.358 5.232 1.00 79.56 110 ASP A O 1
ATOM 912 N N . GLY A 1 111 ? -13.432 -4.637 6.414 1.00 81.44 111 GLY A N 1
ATOM 913 C CA . GLY A 1 111 ? -13.242 -5.341 7.668 1.00 81.44 111 GLY A CA 1
ATOM 914 C C . GLY A 1 111 ? -12.217 -6.474 7.643 1.00 81.44 111 GLY A C 1
ATOM 915 O O . GLY A 1 111 ? -12.153 -7.201 8.632 1.00 81.44 111 GLY A O 1
ATOM 916 N N . GLN A 1 112 ? -11.445 -6.673 6.569 1.00 81.25 112 GLN A N 1
ATOM 917 C CA . GLN A 1 112 ? -10.448 -7.742 6.456 1.00 81.25 112 GLN A CA 1
ATOM 918 C C . GLN A 1 112 ? -9.068 -7.201 6.115 1.00 81.25 112 GLN A C 1
ATOM 920 O O . GLN A 1 112 ? -8.877 -6.470 5.145 1.00 81.25 112 GLN A O 1
ATOM 925 N N . TYR A 1 113 ? -8.090 -7.638 6.895 1.00 83.25 113 TYR A N 1
ATOM 926 C CA . TYR A 1 113 ? -6.734 -7.129 6.862 1.00 83.25 113 TYR A CA 1
ATOM 927 C C . TYR A 1 113 ? -5.742 -8.276 6.922 1.00 83.25 113 TYR A C 1
ATOM 929 O O . TYR A 1 113 ? -6.014 -9.317 7.518 1.00 83.25 113 TYR A O 1
ATOM 937 N N . LEU A 1 114 ? -4.573 -8.071 6.336 1.00 72.12 114 LEU A N 1
ATOM 938 C CA . LEU A 1 114 ? -3.457 -8.996 6.431 1.00 72.12 114 LEU A CA 1
ATOM 939 C C . LEU A 1 114 ? -2.337 -8.328 7.217 1.00 72.12 114 LEU A C 1
ATOM 941 O O . LEU A 1 114 ? -1.947 -7.201 6.918 1.00 72.12 114 LEU A O 1
ATOM 945 N N . ASN A 1 115 ? -1.822 -9.016 8.228 1.00 77.31 115 ASN A N 1
ATOM 946 C CA . ASN A 1 115 ? -0.630 -8.563 8.919 1.00 77.31 115 ASN A CA 1
ATOM 947 C C . ASN A 1 115 ? 0.587 -8.773 8.034 1.00 77.31 115 ASN A C 1
ATOM 949 O O . ASN A 1 115 ? 0.943 -9.913 7.748 1.00 77.31 115 ASN A O 1
ATOM 953 N N . VAL A 1 116 ? 1.243 -7.689 7.648 1.00 69.06 116 VAL A N 1
ATOM 954 C CA . VAL A 1 116 ? 2.443 -7.744 6.807 1.00 69.06 116 VAL A CA 1
ATOM 955 C C . VAL A 1 116 ? 3.576 -8.465 7.549 1.00 69.06 116 VAL A C 1
ATOM 957 O O . VAL A 1 116 ? 4.259 -9.315 6.982 1.00 69.06 116 VAL A O 1
ATOM 960 N N . ASN A 1 117 ? 3.676 -8.232 8.860 1.00 64.56 117 ASN A N 1
ATOM 961 C CA . ASN A 1 117 ? 4.762 -8.734 9.701 1.00 64.56 117 ASN A CA 1
ATOM 962 C C . ASN A 1 117 ? 4.591 -10.196 10.120 1.00 64.56 117 ASN A C 1
ATOM 964 O O . ASN A 1 117 ? 5.536 -10.799 10.600 1.00 64.56 117 ASN A O 1
ATOM 968 N N . THR A 1 118 ? 3.382 -10.755 10.059 1.00 64.19 118 THR A N 1
ATOM 969 C CA . THR A 1 118 ? 3.146 -12.129 10.551 1.00 64.19 118 THR A CA 1
ATOM 970 C C . THR A 1 118 ? 2.351 -12.992 9.577 1.00 64.19 118 THR A C 1
ATOM 972 O O . THR A 1 118 ? 1.903 -14.074 9.943 1.00 64.19 118 THR A O 1
ATOM 975 N N . GLY A 1 119 ? 2.020 -12.455 8.407 1.00 54.31 119 GLY A N 1
ATOM 976 C CA . GLY A 1 119 ? 1.155 -13.075 7.412 1.00 54.31 119 GLY A CA 1
ATOM 977 C C . GLY A 1 119 ? -0.250 -13.479 7.870 1.00 54.31 119 GLY A C 1
ATOM 978 O O . GLY A 1 119 ? -0.986 -14.123 7.126 1.00 54.31 119 GLY A O 1
ATOM 979 N N . ASN A 1 120 ? -0.654 -13.087 9.078 1.00 66.25 120 ASN A N 1
ATOM 980 C CA . ASN A 1 120 ? -1.919 -13.501 9.669 1.00 66.25 120 ASN A CA 1
ATOM 981 C C . ASN A 1 120 ? -3.060 -12.628 9.158 1.00 66.25 120 ASN A C 1
ATOM 983 O O . ASN A 1 120 ? -2.986 -11.398 9.210 1.00 66.25 120 ASN A O 1
ATOM 987 N N . GLY A 1 121 ? -4.140 -13.270 8.722 1.00 72.56 121 GLY A N 1
ATOM 988 C CA . GLY A 1 121 ? -5.393 -12.587 8.429 1.00 72.56 121 GLY A CA 1
ATOM 989 C C . GLY A 1 121 ? -6.090 -12.140 9.714 1.00 72.56 121 GLY A C 1
ATOM 990 O O . GLY A 1 121 ? -6.198 -12.901 10.675 1.00 72.56 121 GLY A O 1
ATOM 991 N N . TYR A 1 122 ? -6.596 -10.913 9.712 1.00 83.00 122 TYR A N 1
ATOM 992 C CA . TYR A 1 122 ? -7.439 -10.354 10.756 1.00 83.00 122 TYR A CA 1
ATOM 993 C C . TYR A 1 122 ? -8.764 -9.889 10.163 1.00 83.00 122 TYR A C 1
ATOM 995 O O . TYR A 1 122 ? -8.803 -9.241 9.119 1.00 83.00 122 TYR A O 1
ATOM 1003 N N . VAL A 1 123 ? -9.855 -10.198 10.858 1.00 88.00 123 VAL A N 1
ATOM 1004 C CA . VAL A 1 123 ? -11.191 -9.710 10.516 1.00 88.00 123 VAL A CA 1
ATOM 1005 C C . VAL A 1 123 ? -11.653 -8.816 11.658 1.00 88.00 123 VAL A C 1
ATOM 1007 O O . VAL A 1 123 ? -11.718 -9.280 12.789 1.00 88.00 123 VAL A O 1
ATOM 1010 N N . PHE A 1 124 ? -11.937 -7.545 11.384 1.00 88.44 124 PHE A N 1
ATOM 1011 C CA . PHE A 1 124 ? -12.472 -6.572 12.349 1.00 88.44 124 PHE A CA 1
ATOM 1012 C C . PHE A 1 124 ? -13.947 -6.236 12.079 1.00 88.44 124 PHE A C 1
ATOM 1014 O O . PHE A 1 124 ? -14.655 -5.792 12.982 1.00 88.44 124 PHE A O 1
ATOM 1021 N N . GLY A 1 125 ? -14.445 -6.552 10.878 1.00 77.31 125 GLY A N 1
ATOM 1022 C CA . GLY A 1 125 ? -15.827 -6.306 10.461 1.00 77.31 125 GLY A CA 1
ATOM 1023 C C . GLY A 1 125 ? -15.994 -4.952 9.765 1.00 77.31 125 GLY A C 1
ATOM 1024 O O . GLY A 1 125 ? -15.183 -4.054 9.921 1.00 77.31 125 GLY A O 1
ATOM 1025 N N . THR A 1 126 ? -17.049 -4.791 8.969 1.00 70.56 126 THR A N 1
ATOM 1026 C CA . THR A 1 126 ? -17.185 -3.674 8.005 1.00 70.56 126 THR A CA 1
ATOM 1027 C C . THR A 1 126 ? -17.587 -2.324 8.615 1.00 70.56 126 THR A C 1
ATOM 1029 O O . THR A 1 126 ? -17.770 -1.339 7.906 1.00 70.56 126 THR A O 1
ATOM 1032 N N . LYS A 1 127 ? -17.793 -2.274 9.934 1.00 71.00 127 LYS A N 1
ATOM 1033 C CA . LYS A 1 127 ? -18.129 -1.055 10.691 1.00 71.00 127 LYS A CA 1
ATOM 1034 C C . LYS A 1 127 ? -17.071 -0.724 11.744 1.00 71.00 127 LYS A C 1
ATOM 1036 O O . LYS A 1 127 ? -17.348 0.049 12.656 1.00 71.00 127 LYS A O 1
ATOM 1041 N N . SER A 1 128 ? -15.900 -1.355 11.673 1.00 80.81 128 SER A N 1
ATOM 1042 C CA . SER A 1 128 ? -14.838 -1.125 12.645 1.00 80.81 128 SER A CA 1
ATOM 1043 C C . SER A 1 128 ? -14.250 0.275 12.498 1.00 80.81 128 SER A C 1
ATOM 1045 O O . SER A 1 128 ? -14.008 0.749 11.387 1.00 80.81 128 SER A O 1
ATOM 1047 N N . GLU A 1 129 ? -13.976 0.906 13.634 1.00 88.44 129 GLU A N 1
ATOM 1048 C CA . GLU A 1 129 ? -13.234 2.157 13.728 1.00 88.44 129 GLU A CA 1
ATOM 1049 C C . GLU A 1 129 ? -11.995 1.927 14.590 1.00 88.44 129 GLU A C 1
ATOM 1051 O O . GLU A 1 129 ? -12.068 1.368 15.686 1.00 88.44 129 GLU A O 1
ATOM 1056 N N . PHE A 1 130 ? -10.844 2.339 14.073 1.00 91.75 130 PHE A N 1
ATOM 1057 C CA . PHE A 1 130 ? -9.579 2.301 14.783 1.00 91.75 130 PHE A CA 1
ATOM 1058 C C . PHE A 1 130 ? -9.398 3.664 15.439 1.00 91.75 130 PHE A C 1
ATOM 1060 O O . PHE A 1 130 ? -9.258 4.665 14.743 1.00 91.75 130 PHE A O 1
ATOM 1067 N N . SER A 1 131 ? -9.395 3.716 16.770 1.00 92.69 131 SER A N 1
ATOM 1068 C CA . SER A 1 131 ? -9.211 4.966 17.517 1.00 92.69 131 SER A CA 1
ATOM 1069 C C . SER A 1 131 ? -8.115 4.834 18.563 1.00 92.69 131 SER A C 1
ATOM 1071 O O . SER A 1 131 ? -7.991 3.805 19.234 1.00 92.69 131 SER A O 1
ATOM 1073 N N . LYS A 1 132 ? -7.341 5.900 18.766 1.00 91.06 132 LYS A N 1
ATOM 1074 C CA . LYS A 1 132 ? -6.378 5.982 19.866 1.00 91.06 132 LYS A CA 1
ATOM 1075 C C . LYS A 1 132 ? -7.059 5.706 21.215 1.00 91.06 132 LYS A C 1
ATOM 1077 O O . LYS A 1 132 ? -8.211 6.069 21.435 1.00 91.06 132 LYS A O 1
ATOM 1082 N N . GLU A 1 133 ? -6.348 5.014 22.102 1.00 90.44 133 GLU A N 1
ATOM 1083 C CA . GLU A 1 133 ? -6.799 4.518 23.410 1.00 90.44 133 GLU A CA 1
ATOM 1084 C C . GLU A 1 133 ? -7.972 3.512 23.399 1.00 90.44 133 GLU A C 1
ATOM 1086 O O . GLU A 1 133 ? -8.386 3.060 24.469 1.00 90.44 133 GLU A O 1
ATOM 1091 N N . SER A 1 134 ? -8.469 3.089 22.234 1.00 92.38 134 SER A N 1
ATOM 1092 C CA . SER A 1 134 ? -9.457 2.005 22.138 1.00 92.38 134 SER A CA 1
ATOM 1093 C C . SER A 1 134 ? -8.799 0.619 22.191 1.00 92.38 134 SER A C 1
ATOM 1095 O O . SER A 1 134 ? -7.590 0.476 21.993 1.00 92.38 134 SER A O 1
ATOM 1097 N N . LEU A 1 135 ? -9.585 -0.416 22.494 1.00 93.25 135 LEU A N 1
ATOM 1098 C CA . LEU A 1 135 ? -9.140 -1.806 22.379 1.00 93.25 135 LEU A CA 1
ATOM 1099 C C . LEU A 1 135 ? -9.313 -2.282 20.939 1.00 93.25 135 LEU A C 1
ATOM 1101 O O . LEU A 1 135 ? -10.408 -2.208 20.388 1.00 93.25 135 LEU A O 1
ATOM 1105 N N . LEU A 1 136 ? -8.247 -2.828 20.358 1.00 93.12 136 LEU A N 1
ATOM 1106 C CA . LEU A 1 136 ? -8.299 -3.455 19.048 1.00 93.12 136 LEU A CA 1
ATOM 1107 C C . LEU A 1 136 ? -8.777 -4.902 19.196 1.00 93.12 136 LEU A C 1
ATOM 1109 O O . LEU A 1 136 ? -8.032 -5.765 19.668 1.00 93.12 136 LEU A O 1
ATOM 1113 N N . VAL A 1 137 ? -10.018 -5.164 18.791 1.00 91.81 137 VAL A N 1
ATOM 1114 C CA . VAL A 1 137 ? -10.661 -6.478 18.908 1.00 91.81 137 VAL A CA 1
ATOM 1115 C C . VAL A 1 137 ? -11.156 -6.922 17.539 1.00 91.81 137 VAL A C 1
ATOM 1117 O O . VAL A 1 137 ? -11.827 -6.178 16.832 1.00 91.81 137 VAL A O 1
ATOM 1120 N N . THR A 1 138 ? -10.790 -8.137 17.161 1.00 91.00 138 THR A N 1
ATOM 1121 C CA . THR A 1 138 ? -11.252 -8.792 15.928 1.00 91.00 138 THR A CA 1
ATOM 1122 C C . THR A 1 138 ? -12.696 -9.286 16.072 1.00 91.00 138 THR A C 1
ATOM 1124 O O . THR A 1 138 ? -13.211 -9.431 17.180 1.00 91.00 138 THR A O 1
ATOM 1127 N N . SER A 1 139 ? -13.377 -9.556 14.958 1.00 87.00 139 SER A N 1
ATOM 1128 C CA . SER A 1 139 ? -14.787 -9.964 14.931 1.00 87.00 139 SER A CA 1
ATOM 1129 C C . SER A 1 139 ? -15.065 -11.293 15.638 1.00 87.00 139 SER A C 1
ATOM 1131 O O . SER A 1 139 ? -16.200 -11.522 16.043 1.00 87.00 139 SER A O 1
ATOM 1133 N N . ASP A 1 140 ? -14.059 -12.156 15.798 1.00 86.06 140 ASP A N 1
ATOM 1134 C CA . ASP A 1 140 ? -14.159 -13.405 16.566 1.00 86.06 140 ASP A CA 1
ATOM 1135 C C . ASP A 1 140 ? -13.903 -13.209 18.078 1.00 86.06 140 ASP A C 1
ATOM 1137 O O . ASP A 1 140 ? -13.943 -14.167 18.849 1.00 86.06 140 ASP A O 1
ATOM 1141 N N . GLY A 1 141 ? -13.669 -11.968 18.520 1.00 86.75 141 GLY A N 1
ATOM 1142 C CA . GLY A 1 141 ? -13.452 -11.608 19.918 1.00 86.75 141 GLY A CA 1
ATOM 1143 C C . GLY A 1 141 ? -11.989 -11.622 20.364 1.00 86.75 141 GLY A C 1
ATOM 1144 O O . GLY A 1 141 ? -11.714 -11.319 21.529 1.00 86.75 141 GLY A O 1
ATOM 1145 N N . LYS A 1 142 ? -11.021 -11.921 19.485 1.00 89.75 142 LYS A N 1
ATOM 1146 C CA . LYS A 1 142 ? -9.602 -11.874 19.865 1.00 89.75 142 LYS A CA 1
ATOM 1147 C C . LYS A 1 142 ? -9.141 -10.429 20.075 1.00 89.75 142 LYS A C 1
ATOM 1149 O O . LYS A 1 142 ? -9.132 -9.612 19.150 1.00 89.75 142 LYS A O 1
ATOM 1154 N N . ASN A 1 143 ? -8.709 -10.143 21.303 1.00 91.31 143 ASN A N 1
ATOM 1155 C CA . ASN A 1 143 ? -8.129 -8.870 21.723 1.00 91.31 143 ASN A CA 1
ATOM 1156 C C . ASN A 1 143 ? -6.641 -8.802 21.343 1.00 91.31 143 ASN A C 1
ATOM 1158 O O . ASN A 1 143 ? -5.844 -9.642 21.763 1.00 91.31 143 ASN A O 1
ATOM 1162 N N . LEU A 1 144 ? -6.266 -7.798 20.552 1.00 90.38 144 LEU A N 1
ATOM 1163 C CA . LEU A 1 144 ? -4.891 -7.575 20.106 1.00 90.38 144 LEU A CA 1
ATOM 1164 C C . LEU A 1 144 ? -4.125 -6.595 21.006 1.00 90.38 144 LEU A C 1
ATOM 1166 O O . LEU A 1 144 ? -2.892 -6.635 21.017 1.00 90.38 144 LEU A O 1
ATOM 1170 N N . GLY A 1 145 ? -4.832 -5.764 21.776 1.00 92.88 145 GLY A N 1
ATOM 1171 C CA . GLY A 1 145 ? -4.269 -4.793 22.713 1.00 92.88 145 GLY A CA 1
ATOM 1172 C C . GLY A 1 145 ? -4.919 -3.410 22.620 1.00 92.88 145 GLY A C 1
ATOM 1173 O O . GLY A 1 145 ? -5.798 -3.164 21.796 1.00 92.88 145 GLY A O 1
ATOM 1174 N N . LYS A 1 146 ? -4.468 -2.485 23.474 1.00 95.25 146 LYS A N 1
ATOM 1175 C CA . LYS A 1 146 ? -4.916 -1.084 23.463 1.00 95.25 146 LYS A CA 1
ATOM 1176 C C . LYS A 1 146 ? -4.128 -0.280 22.433 1.00 95.25 146 LYS A C 1
ATOM 1178 O O . LYS A 1 146 ? -2.899 -0.280 22.482 1.00 95.25 146 LYS A O 1
ATOM 1183 N N . ILE A 1 147 ? -4.818 0.434 21.553 1.00 95.56 147 ILE A N 1
ATOM 1184 C CA . ILE A 1 147 ? -4.217 1.295 20.535 1.00 95.56 147 ILE A CA 1
ATOM 1185 C C . ILE A 1 147 ? -3.573 2.514 21.202 1.00 95.56 147 ILE A C 1
ATOM 1187 O O . ILE A 1 147 ? -4.215 3.219 21.979 1.00 95.56 147 ILE A O 1
ATOM 1191 N N . LYS A 1 148 ? -2.302 2.772 20.896 1.00 95.06 148 LYS A N 1
ATOM 1192 C CA . LYS A 1 148 ? -1.528 3.919 21.394 1.00 95.06 148 LYS A CA 1
ATOM 1193 C C . LYS A 1 148 ? -1.326 4.994 20.341 1.00 95.06 148 LYS A C 1
ATOM 1195 O O . LYS A 1 148 ? -1.424 6.176 20.657 1.00 95.06 148 LYS A O 1
ATOM 1200 N N . SER A 1 149 ? -1.095 4.594 19.104 1.00 93.50 149 SER A N 1
ATOM 1201 C CA . SER A 1 149 ? -1.110 5.483 17.950 1.00 93.50 149 SER A CA 1
ATOM 1202 C C . SER A 1 149 ? -1.504 4.691 16.717 1.00 93.50 149 SER A C 1
ATOM 1204 O O . SER A 1 149 ? -1.424 3.456 16.693 1.00 93.50 149 SER A O 1
ATOM 1206 N N . ILE A 1 150 ? -1.985 5.425 15.725 1.00 92.88 150 ILE A N 1
ATOM 1207 C CA . ILE A 1 150 ? -2.396 4.902 14.436 1.00 92.88 150 ILE A CA 1
ATOM 1208 C C . ILE A 1 150 ? -1.719 5.784 13.407 1.00 92.88 150 ILE A C 1
ATOM 1210 O O . ILE A 1 150 ? -1.811 7.007 13.492 1.00 92.88 150 ILE A O 1
ATOM 1214 N N . SER A 1 151 ? -1.076 5.162 12.435 1.00 88.56 151 SER A N 1
ATOM 1215 C CA . SER A 1 151 ? -0.514 5.856 11.296 1.00 88.56 151 SER A CA 1
ATOM 1216 C C . SER A 1 151 ? -0.964 5.173 10.020 1.00 88.56 151 SER A C 1
ATOM 1218 O O . SER A 1 151 ? -0.924 3.949 9.915 1.00 88.56 151 SER A O 1
ATOM 1220 N N . LEU A 1 152 ? -1.366 5.959 9.030 1.00 81.12 152 LEU A N 1
ATOM 1221 C CA . LEU A 1 152 ? -1.408 5.472 7.658 1.00 81.12 152 LEU A CA 1
ATOM 1222 C C . LEU A 1 152 ? -0.005 5.596 7.074 1.00 81.12 152 LEU A C 1
ATOM 1224 O O . LEU A 1 152 ? 0.618 6.658 7.169 1.00 81.12 152 LEU A O 1
ATOM 1228 N N . LEU A 1 153 ? 0.493 4.507 6.496 1.00 77.31 153 LEU A N 1
ATOM 1229 C CA . LEU A 1 153 ? 1.773 4.515 5.802 1.00 77.31 153 LEU A CA 1
ATOM 1230 C C . LEU A 1 153 ? 1.569 4.987 4.366 1.00 77.31 153 LEU A C 1
ATOM 1232 O O . LEU A 1 153 ? 0.705 4.473 3.650 1.00 77.31 153 LEU A O 1
ATOM 1236 N N . TYR A 1 154 ? 2.377 5.953 3.937 1.00 66.62 154 TYR A N 1
ATOM 1237 C CA . TYR A 1 154 ? 2.421 6.341 2.535 1.00 66.62 154 TYR A CA 1
ATOM 1238 C C . TYR A 1 154 ? 3.131 5.243 1.745 1.00 66.62 154 TYR A C 1
ATOM 1240 O O . TYR A 1 154 ? 4.298 4.931 1.986 1.00 66.62 154 TYR A O 1
ATOM 1248 N N . LEU A 1 155 ? 2.410 4.651 0.795 1.00 61.41 155 LEU A N 1
ATOM 1249 C CA . LEU A 1 155 ? 2.962 3.623 -0.076 1.00 61.41 155 LEU A CA 1
ATOM 1250 C C . LEU A 1 155 ? 3.955 4.254 -1.052 1.00 61.41 155 LEU A C 1
ATOM 1252 O O . LEU A 1 155 ? 3.599 5.143 -1.827 1.00 61.41 155 LEU A O 1
ATOM 1256 N N . SER A 1 156 ? 5.186 3.747 -1.057 1.00 62.25 156 SER A N 1
ATOM 1257 C CA .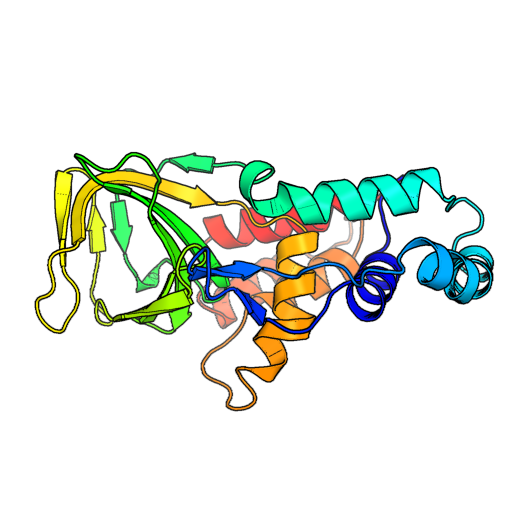 SER A 1 156 ? 6.143 4.060 -2.118 1.00 62.25 156 SER A CA 1
ATOM 1258 C C . SER A 1 156 ? 5.752 3.371 -3.435 1.00 62.25 156 SER A C 1
ATOM 1260 O O . SER A 1 156 ? 4.913 2.465 -3.480 1.00 62.25 156 SER A O 1
ATOM 1262 N N . CYS A 1 157 ? 6.394 3.764 -4.533 1.00 60.19 157 CYS A N 1
ATOM 1263 C CA . CYS A 1 157 ? 6.157 3.149 -5.839 1.00 60.19 157 CYS A CA 1
ATOM 1264 C C . CYS A 1 157 ? 6.497 1.652 -5.850 1.00 60.19 157 CYS A C 1
ATOM 1266 O O . CYS A 1 157 ? 5.799 0.858 -6.480 1.00 60.19 157 CYS A O 1
ATOM 1268 N N . GLU A 1 158 ? 7.526 1.250 -5.109 1.00 64.25 158 GLU A N 1
ATOM 1269 C CA . GLU A 1 158 ? 7.927 -0.139 -4.908 1.00 64.25 158 GLU A CA 1
ATOM 1270 C C . GLU A 1 158 ? 6.803 -0.954 -4.253 1.00 64.25 158 GLU A C 1
ATOM 1272 O O . GLU A 1 158 ? 6.495 -2.048 -4.730 1.00 64.25 158 GLU A O 1
ATOM 1277 N N . HIS A 1 159 ? 6.119 -0.401 -3.242 1.00 62.22 159 HIS A N 1
ATOM 1278 C CA . HIS A 1 159 ? 4.987 -1.062 -2.581 1.00 62.22 159 HIS A CA 1
ATOM 1279 C C . HIS A 1 159 ? 3.839 -1.313 -3.563 1.00 62.22 159 HIS A C 1
ATOM 1281 O O . HIS A 1 159 ? 3.254 -2.398 -3.604 1.00 62.22 159 HIS A O 1
ATOM 1287 N N . ILE A 1 160 ? 3.541 -0.309 -4.389 1.00 59.56 160 ILE A N 1
ATOM 1288 C CA . ILE A 1 160 ? 2.481 -0.368 -5.398 1.00 59.56 160 ILE A CA 1
ATOM 1289 C C . ILE A 1 160 ? 2.807 -1.429 -6.459 1.00 59.56 160 ILE A C 1
ATOM 1291 O O . ILE A 1 160 ? 1.954 -2.248 -6.811 1.00 59.56 160 ILE A O 1
ATOM 1295 N N . VAL A 1 161 ? 4.047 -1.456 -6.959 1.00 59.56 161 VAL A N 1
ATOM 1296 C CA . VAL A 1 161 ? 4.463 -2.406 -8.000 1.00 59.56 161 VAL A CA 1
ATOM 1297 C C . VAL A 1 161 ? 4.537 -3.842 -7.469 1.00 59.56 161 VAL A C 1
ATOM 1299 O O . VAL A 1 161 ? 4.063 -4.755 -8.153 1.00 59.56 161 VAL A O 1
ATOM 1302 N N . LEU A 1 162 ? 5.061 -4.052 -6.257 1.00 59.72 162 LEU A N 1
ATOM 1303 C CA . LEU A 1 162 ? 5.079 -5.363 -5.596 1.00 59.72 162 LEU A CA 1
ATOM 1304 C C . LEU A 1 162 ? 3.664 -5.895 -5.360 1.00 59.72 162 LEU A C 1
ATOM 1306 O O . LEU A 1 162 ? 3.368 -7.041 -5.707 1.00 59.72 162 LEU A O 1
ATOM 1310 N N . SER A 1 163 ? 2.767 -5.045 -4.850 1.00 56.53 163 SER A N 1
ATOM 1311 C CA . SER A 1 163 ? 1.354 -5.384 -4.672 1.00 56.53 163 SER A CA 1
ATOM 1312 C C . SER A 1 163 ? 0.710 -5.797 -6.001 1.00 56.53 163 SER A C 1
ATOM 1314 O O . SER A 1 163 ? 0.126 -6.876 -6.107 1.00 56.53 163 SER A O 1
ATOM 1316 N N . LYS A 1 164 ? 0.908 -5.027 -7.078 1.00 56.44 164 LYS A N 1
ATOM 1317 C CA . LYS A 1 164 ? 0.377 -5.380 -8.405 1.00 56.44 164 LYS A CA 1
ATOM 1318 C C . LYS A 1 164 ? 0.897 -6.726 -8.925 1.00 56.44 164 LYS A C 1
ATOM 1320 O O . LYS A 1 164 ? 0.117 -7.495 -9.483 1.00 56.44 164 LYS A O 1
ATOM 1325 N N . LEU A 1 165 ? 2.196 -6.995 -8.794 1.00 57.09 165 LEU A N 1
ATOM 1326 C CA . LEU A 1 165 ? 2.821 -8.199 -9.355 1.00 57.09 165 LEU A CA 1
ATOM 1327 C C . LEU A 1 165 ? 2.498 -9.470 -8.565 1.00 57.09 165 LEU A C 1
ATOM 1329 O O . LEU A 1 165 ? 2.300 -10.521 -9.171 1.00 57.09 165 LEU A O 1
ATOM 1333 N N . PHE A 1 166 ? 2.441 -9.386 -7.237 1.00 52.12 166 PHE A N 1
ATOM 1334 C CA . PHE A 1 166 ? 2.390 -10.573 -6.383 1.00 52.12 166 PHE A CA 1
ATOM 1335 C C . PHE A 1 166 ? 1.101 -10.701 -5.573 1.00 52.12 166 PHE A C 1
ATOM 1337 O O . PHE A 1 166 ? 0.605 -11.814 -5.413 1.00 52.12 166 PHE A O 1
ATOM 1344 N N . ILE A 1 167 ? 0.515 -9.588 -5.124 1.00 51.00 167 ILE A N 1
ATOM 1345 C CA . ILE A 1 167 ? -0.807 -9.590 -4.477 1.00 51.00 167 ILE A CA 1
ATOM 1346 C C . ILE A 1 167 ? -1.913 -9.657 -5.543 1.00 51.00 167 ILE A C 1
ATOM 1348 O O . ILE A 1 167 ? -2.923 -10.320 -5.330 1.00 51.00 167 ILE A O 1
ATOM 1352 N N . GLY A 1 168 ? -1.696 -9.086 -6.735 1.00 43.97 168 GLY A N 1
ATOM 1353 C CA . GLY A 1 168 ? -2.630 -9.167 -7.867 1.00 43.97 168 GLY A CA 1
ATOM 1354 C C . GLY A 1 168 ? -3.046 -10.598 -8.245 1.00 43.97 168 GLY A C 1
ATOM 1355 O O . GLY A 1 168 ? -4.210 -10.827 -8.557 1.00 43.97 168 GLY A O 1
ATOM 1356 N N . ASN A 1 169 ? -2.144 -11.579 -8.115 1.00 41.19 169 ASN A N 1
ATOM 1357 C CA . ASN A 1 169 ? -2.460 -12.998 -8.341 1.00 41.19 169 ASN A CA 1
ATOM 1358 C C . ASN A 1 169 ? -3.197 -13.663 -7.165 1.00 41.19 169 ASN A C 1
ATOM 1360 O O . ASN A 1 169 ? -3.913 -14.643 -7.368 1.00 41.19 169 ASN A O 1
ATOM 1364 N N . TYR A 1 170 ? -3.065 -13.129 -5.947 1.00 35.69 170 TYR A N 1
ATOM 1365 C CA . TYR A 1 170 ? -3.825 -13.577 -4.772 1.00 35.69 170 TYR A CA 1
ATOM 1366 C C . TYR A 1 170 ? -5.324 -13.219 -4.894 1.00 35.69 170 TYR A C 1
ATOM 1368 O O . TYR A 1 170 ? -6.173 -13.826 -4.247 1.00 35.69 170 TYR A O 1
ATOM 1376 N N . PHE A 1 171 ? -5.658 -12.274 -5.784 1.00 37.12 171 PHE A N 1
ATOM 1377 C CA . PHE A 1 171 ? -6.997 -11.735 -6.031 1.00 37.12 171 PHE A CA 1
ATOM 1378 C C . PHE A 1 171 ? -7.528 -12.009 -7.449 1.00 37.12 171 PHE A C 1
ATOM 1380 O O . PHE A 1 171 ? -8.248 -11.190 -8.019 1.00 37.12 171 PHE A O 1
ATOM 1387 N N . ASN A 1 172 ? -7.277 -13.198 -8.010 1.00 39.88 172 ASN A N 1
ATOM 1388 C CA . ASN A 1 172 ? -7.955 -13.639 -9.244 1.00 39.88 172 ASN A CA 1
ATOM 1389 C C . ASN A 1 172 ? -9.502 -13.660 -9.141 1.00 39.88 172 ASN A C 1
ATOM 1391 O O . ASN A 1 172 ? -10.182 -13.835 -10.149 1.00 39.88 172 ASN A O 1
ATOM 1395 N N . ASN A 1 173 ? -10.067 -13.421 -7.953 1.00 37.88 173 ASN A N 1
ATOM 1396 C CA . ASN A 1 173 ? -11.455 -13.013 -7.765 1.00 37.88 173 ASN A CA 1
ATOM 1397 C C . ASN A 1 173 ? -11.491 -11.517 -7.423 1.00 37.88 173 ASN A C 1
ATOM 1399 O O . ASN A 1 173 ? -10.887 -11.094 -6.441 1.00 37.88 173 ASN A O 1
ATOM 1403 N N . LYS A 1 174 ? -12.196 -10.709 -8.223 1.00 39.12 174 LYS A N 1
ATOM 1404 C CA . LYS A 1 174 ? -12.315 -9.255 -8.033 1.00 39.12 174 LYS A CA 1
ATOM 1405 C C . LYS A 1 174 ? -13.047 -8.968 -6.714 1.00 39.12 174 LYS A C 1
ATOM 1407 O O . LYS A 1 174 ? -14.263 -9.107 -6.637 1.00 39.12 174 LYS A O 1
ATOM 1412 N N . VAL A 1 175 ? -12.298 -8.630 -5.667 1.00 38.56 175 VAL A N 1
ATOM 1413 C CA . VAL A 1 175 ? -12.844 -8.430 -4.316 1.00 38.56 175 VAL A CA 1
ATOM 1414 C C . VAL A 1 175 ? -13.336 -6.987 -4.086 1.00 38.56 175 VAL A C 1
ATOM 1416 O O . VAL A 1 175 ? -14.283 -6.801 -3.327 1.00 38.56 175 VAL A O 1
ATOM 1419 N N . SER A 1 176 ? -12.764 -5.981 -4.762 1.00 44.09 176 SER A N 1
ATOM 1420 C CA . SER A 1 176 ? -13.275 -4.596 -4.810 1.00 44.09 176 SER A CA 1
ATOM 1421 C C . SER A 1 176 ? -12.625 -3.787 -5.942 1.00 44.09 176 SER A C 1
ATOM 1423 O O . SER A 1 176 ? -11.715 -4.272 -6.623 1.00 44.09 176 SER A O 1
ATOM 1425 N N . ASP A 1 177 ? -13.036 -2.524 -6.081 1.00 47.44 177 ASP A N 1
ATOM 1426 C CA . ASP A 1 177 ? -12.307 -1.529 -6.864 1.00 47.44 177 ASP A CA 1
ATOM 1427 C C . ASP A 1 177 ? -10.962 -1.196 -6.208 1.00 47.44 177 ASP A C 1
ATOM 1429 O O . ASP A 1 177 ? -10.825 -1.151 -4.985 1.00 47.44 177 ASP A O 1
ATOM 1433 N N . SER A 1 178 ? -9.944 -1.040 -7.046 1.00 52.94 178 SER A N 1
ATOM 1434 C CA . SER A 1 178 ? -8.542 -0.915 -6.659 1.00 52.94 178 SER A CA 1
ATOM 1435 C C . SER A 1 178 ? -8.029 0.453 -7.061 1.00 52.94 178 SER A C 1
ATOM 1437 O O . SER A 1 178 ? -8.335 0.861 -8.165 1.00 52.94 178 SER A O 1
ATOM 1439 N N . LEU A 1 179 ? -7.191 1.104 -6.248 1.00 58.09 179 LEU A N 1
ATOM 1440 C CA . LEU A 1 179 ? -6.595 2.427 -6.504 1.00 58.09 179 LEU A CA 1
ATOM 1441 C C . LEU A 1 179 ? -5.731 2.542 -7.776 1.00 58.09 179 LEU A C 1
ATOM 1443 O O . LEU A 1 179 ? -5.374 3.645 -8.200 1.00 58.09 179 LEU A O 1
ATOM 1447 N N . TRP A 1 180 ? -5.396 1.411 -8.400 1.00 63.47 180 TRP A N 1
ATOM 1448 C CA . TRP A 1 180 ? -4.461 1.323 -9.522 1.00 63.47 180 TRP A CA 1
ATOM 1449 C C . TRP A 1 180 ? -4.834 2.136 -10.764 1.00 63.47 180 TRP A C 1
ATOM 1451 O O . TRP A 1 180 ? -3.927 2.764 -11.305 1.00 63.47 180 TRP A O 1
ATOM 1461 N N . PRO A 1 181 ? -6.103 2.222 -11.209 1.00 66.38 181 PRO A N 1
ATOM 1462 C CA . PRO A 1 181 ? -6.476 3.034 -12.359 1.00 66.38 181 PRO A CA 1
ATOM 1463 C C . PRO A 1 181 ? -6.122 4.512 -12.185 1.00 66.38 181 PRO A C 1
ATOM 1465 O O . PRO A 1 181 ? -5.715 5.144 -13.154 1.00 66.38 181 PRO A O 1
ATOM 1468 N N . ILE A 1 182 ? -6.215 5.060 -10.965 1.00 66.75 182 ILE A N 1
ATOM 1469 C CA . ILE A 1 182 ? -5.829 6.454 -10.708 1.00 66.75 182 ILE A CA 1
ATOM 1470 C C . ILE A 1 182 ? -4.319 6.591 -10.740 1.00 66.75 182 ILE A C 1
ATOM 1472 O O . ILE A 1 182 ? -3.818 7.441 -11.462 1.00 66.75 182 ILE A O 1
ATOM 1476 N N . PHE A 1 183 ? -3.589 5.737 -10.023 1.00 66.44 183 PHE A N 1
ATOM 1477 C CA . PHE A 1 183 ? -2.127 5.795 -10.019 1.00 66.44 183 PHE A CA 1
ATOM 1478 C C . PHE A 1 183 ? -1.540 5.644 -11.430 1.00 66.44 183 PHE A C 1
ATOM 1480 O O . PHE A 1 183 ? -0.678 6.418 -11.835 1.00 66.44 183 PHE A O 1
ATOM 1487 N N . GLU A 1 184 ? -2.035 4.686 -12.217 1.00 68.69 184 GLU A N 1
ATOM 1488 C CA . GLU A 1 184 ? -1.594 4.479 -13.598 1.00 68.69 184 GLU A CA 1
ATOM 1489 C C . GLU A 1 184 ? -1.927 5.665 -14.494 1.00 68.69 184 GLU A C 1
ATOM 1491 O O . GLU A 1 184 ? -1.116 6.024 -15.348 1.00 68.69 184 GLU A O 1
ATOM 1496 N N . LYS A 1 185 ? -3.092 6.285 -14.291 1.00 69.81 185 LYS A N 1
ATOM 1497 C CA . LYS A 1 185 ? -3.495 7.479 -15.028 1.00 69.81 185 LYS A CA 1
ATOM 1498 C C . LYS A 1 185 ? -2.602 8.668 -14.683 1.00 69.81 185 LYS A C 1
ATOM 1500 O O . LYS A 1 185 ? -2.085 9.288 -15.600 1.00 69.81 185 LYS A O 1
ATOM 1505 N N . VAL A 1 186 ? -2.345 8.899 -13.394 1.00 69.69 186 VAL A N 1
ATOM 1506 C CA . VAL A 1 186 ? -1.429 9.931 -12.884 1.00 69.69 186 VAL A CA 1
ATOM 1507 C C . VAL A 1 186 ? -0.053 9.739 -13.514 1.00 69.69 186 VAL A C 1
ATOM 1509 O O . VAL A 1 186 ? 0.420 10.620 -14.217 1.00 69.69 186 VAL A O 1
ATOM 1512 N N . VAL A 1 187 ? 0.562 8.562 -13.375 1.00 67.94 187 VAL A N 1
ATOM 1513 C CA . VAL A 1 187 ? 1.890 8.281 -13.952 1.00 67.94 187 VAL A CA 1
ATOM 1514 C C . VAL A 1 187 ? 1.910 8.444 -15.477 1.00 67.94 187 VAL A C 1
ATOM 1516 O O . VAL A 1 187 ? 2.873 8.988 -16.009 1.00 67.94 187 VAL A O 1
ATOM 1519 N N . LYS A 1 188 ? 0.863 7.997 -16.184 1.00 71.06 188 LYS A N 1
ATOM 1520 C CA . LYS A 1 188 ? 0.766 8.102 -17.648 1.00 71.06 188 LYS A CA 1
ATOM 1521 C C . LYS A 1 188 ? 0.630 9.544 -18.130 1.00 71.06 188 LYS A C 1
ATOM 1523 O O . LYS A 1 188 ? 1.184 9.877 -19.173 1.00 71.06 188 LYS A O 1
ATOM 1528 N N . ASP A 1 189 ? -0.128 10.358 -17.409 1.00 69.50 189 ASP A N 1
ATOM 1529 C CA . ASP A 1 189 ? -0.382 11.748 -17.782 1.00 69.50 189 ASP A CA 1
ATOM 1530 C C . ASP A 1 189 ? 0.858 12.632 -17.542 1.00 69.50 189 ASP A C 1
ATOM 1532 O O . ASP A 1 189 ? 0.979 13.687 -18.159 1.00 69.50 189 ASP A O 1
ATOM 1536 N N . GLY A 1 190 ? 1.831 12.155 -16.755 1.00 65.19 190 GLY A N 1
ATOM 1537 C CA . GLY A 1 190 ? 3.137 12.797 -16.601 1.00 65.19 190 GLY A CA 1
ATOM 1538 C C . GLY A 1 190 ? 3.064 14.128 -15.848 1.00 65.19 190 GLY A C 1
ATOM 1539 O O . GLY A 1 190 ? 2.084 14.424 -15.166 1.00 65.19 190 GLY A O 1
ATOM 1540 N N . HIS A 1 191 ? 4.119 14.943 -15.956 1.00 59.78 191 HIS A N 1
ATOM 1541 C CA . HIS A 1 191 ? 4.136 16.266 -15.332 1.00 59.78 191 HIS A CA 1
ATOM 1542 C C . HIS A 1 191 ? 2.960 17.100 -15.884 1.00 59.78 191 HIS A C 1
ATOM 1544 O O . HIS A 1 191 ? 2.875 17.252 -17.105 1.00 59.78 191 HIS A O 1
ATOM 1550 N N . PRO A 1 192 ? 2.052 17.638 -15.043 1.00 56.69 192 PRO A N 1
ATOM 1551 C CA . PRO A 1 192 ? 0.870 18.317 -15.548 1.00 56.69 192 PRO A CA 1
ATOM 1552 C C . PRO A 1 192 ? 1.285 19.563 -16.335 1.00 56.69 192 PRO A C 1
ATOM 1554 O O . PRO A 1 192 ? 1.777 20.530 -15.755 1.00 56.69 192 PRO A O 1
ATOM 1557 N N . ASN A 1 193 ? 1.075 19.558 -17.652 1.00 55.84 193 ASN A N 1
ATOM 1558 C CA . ASN A 1 193 ? 1.059 20.793 -18.435 1.00 55.84 193 ASN A CA 1
ATOM 1559 C C . ASN A 1 193 ? -0.217 21.581 -18.090 1.00 55.84 193 ASN A C 1
ATOM 1561 O O . ASN A 1 193 ? -1.171 21.006 -17.557 1.00 55.84 193 ASN A O 1
ATOM 1565 N N . SER A 1 194 ? -0.267 22.874 -18.427 1.00 56.19 194 SER A N 1
ATOM 1566 C CA . SER A 1 194 ? -1.414 23.763 -18.147 1.00 56.19 194 SER A CA 1
ATOM 1567 C C . SER A 1 194 ? -2.770 23.236 -18.635 1.00 56.19 194 SER A C 1
ATOM 1569 O O . SER A 1 194 ? -3.798 23.642 -18.105 1.00 56.19 194 SER A O 1
ATOM 1571 N N . ASP A 1 195 ? -2.765 22.310 -19.597 1.00 60.03 195 ASP A N 1
ATOM 1572 C CA . ASP A 1 195 ? -3.959 21.731 -20.221 1.00 60.03 195 ASP A CA 1
ATOM 1573 C C . ASP A 1 195 ? -4.397 20.393 -19.594 1.00 60.03 195 ASP A C 1
ATOM 1575 O O . ASP A 1 195 ? -5.313 19.735 -20.089 1.00 60.03 195 ASP A O 1
ATOM 1579 N N . THR A 1 196 ? -3.743 19.954 -18.514 1.00 66.31 196 THR A N 1
ATOM 1580 C CA . THR A 1 196 ? -4.092 18.693 -17.846 1.00 66.31 196 THR A CA 1
ATOM 1581 C C . THR A 1 196 ? -5.394 18.867 -17.074 1.00 66.31 196 THR A C 1
ATOM 1583 O O . THR A 1 196 ? -5.435 19.550 -16.050 1.00 66.31 196 THR A O 1
ATOM 1586 N N . ASP A 1 197 ? -6.465 18.227 -17.542 1.00 68.50 197 ASP A N 1
ATOM 1587 C CA . ASP A 1 197 ? -7.755 18.259 -16.860 1.00 68.50 197 ASP A CA 1
ATOM 1588 C C . ASP A 1 197 ? -7.719 17.432 -15.562 1.00 68.50 197 ASP A C 1
ATOM 1590 O O . ASP A 1 197 ? -7.963 16.223 -15.537 1.00 68.50 197 ASP A O 1
ATOM 1594 N N . LEU A 1 198 ? -7.431 18.114 -14.452 1.00 67.12 198 LEU A N 1
ATOM 1595 C CA . LEU A 1 198 ? -7.389 17.525 -13.113 1.00 67.12 198 LEU A CA 1
ATOM 1596 C C . LEU A 1 198 ? -8.757 16.993 -12.646 1.00 67.12 198 LEU A C 1
ATOM 1598 O O . LEU A 1 198 ? -8.817 16.194 -11.705 1.00 67.12 198 LEU A O 1
ATOM 1602 N N . SER A 1 199 ? -9.860 17.384 -13.302 1.00 65.69 199 SER A N 1
ATOM 1603 C CA . SER A 1 199 ? -11.201 16.891 -12.972 1.00 65.69 199 SER A CA 1
ATOM 1604 C C . SER A 1 199 ? -11.362 15.392 -13.254 1.00 65.69 199 SER A C 1
ATOM 1606 O O . SER A 1 199 ? -12.206 14.736 -12.633 1.00 65.69 199 SER A O 1
ATOM 1608 N N . ILE A 1 200 ? -10.503 14.809 -14.101 1.00 70.31 200 ILE A N 1
ATOM 1609 C CA . ILE A 1 200 ? -10.500 13.372 -14.386 1.00 70.31 200 ILE A CA 1
ATOM 1610 C C . ILE A 1 200 ? -10.083 12.551 -13.158 1.00 70.31 200 ILE A C 1
ATOM 1612 O O . ILE A 1 200 ? -10.685 11.515 -12.877 1.00 70.31 200 ILE A O 1
ATOM 1616 N N . TYR A 1 201 ? -9.124 13.045 -12.364 1.00 69.31 201 TYR A N 1
ATOM 1617 C CA . TYR A 1 201 ? -8.673 12.386 -11.136 1.00 69.31 201 TYR A CA 1
ATOM 1618 C C . TYR A 1 201 ? -9.729 12.462 -10.041 1.00 69.31 201 TYR A C 1
ATOM 1620 O O . TYR A 1 201 ? -9.963 11.480 -9.345 1.00 69.31 201 TYR A O 1
ATOM 1628 N N . LEU A 1 202 ? -10.417 13.602 -9.936 1.00 62.28 202 LEU A N 1
ATOM 1629 C CA . LEU A 1 202 ? -11.552 13.777 -9.029 1.00 62.28 202 LEU A CA 1
ATOM 1630 C C . LEU A 1 202 ? -12.736 12.887 -9.427 1.00 62.28 202 LEU A C 1
ATOM 1632 O O . LEU A 1 202 ? -13.406 12.324 -8.564 1.00 62.28 202 LEU A O 1
ATOM 1636 N N . THR A 1 203 ? -12.978 12.720 -10.728 1.00 65.25 203 THR A N 1
ATOM 1637 C CA . THR A 1 203 ? -14.039 11.849 -11.251 1.00 65.25 203 THR A CA 1
ATOM 1638 C C . THR A 1 203 ? -13.734 10.381 -10.975 1.00 65.25 203 THR A C 1
ATOM 1640 O O . THR A 1 203 ? -14.604 9.672 -10.471 1.00 65.25 203 THR A O 1
ATOM 1643 N N . LEU A 1 204 ? -12.502 9.934 -11.234 1.00 63.84 204 LEU A N 1
ATOM 1644 C CA . LEU A 1 204 ? -12.066 8.578 -10.902 1.00 63.84 204 LEU A CA 1
ATOM 1645 C C . LEU A 1 204 ? -12.107 8.342 -9.389 1.00 63.84 204 LEU A C 1
ATOM 1647 O O . LEU A 1 204 ? -12.638 7.329 -8.944 1.00 63.84 204 LEU A O 1
ATOM 1651 N N . ALA A 1 205 ? -11.636 9.305 -8.591 1.00 62.25 205 ALA A N 1
ATOM 1652 C CA . ALA A 1 205 ? -11.691 9.226 -7.136 1.00 62.25 205 ALA A CA 1
ATOM 1653 C C . ALA A 1 205 ? -13.128 9.055 -6.640 1.00 62.25 205 ALA A C 1
ATOM 1655 O O . ALA A 1 205 ? -13.419 8.146 -5.867 1.00 62.25 205 ALA A O 1
ATOM 1656 N N . LYS A 1 206 ? -14.053 9.862 -7.166 1.00 58.56 206 LYS A N 1
ATOM 1657 C CA . LYS A 1 206 ? -15.478 9.781 -6.846 1.00 58.56 206 LYS A CA 1
ATOM 1658 C C . LYS A 1 206 ? -16.099 8.445 -7.261 1.00 58.56 206 LYS A C 1
ATOM 1660 O O . LYS A 1 206 ? -16.869 7.884 -6.488 1.00 58.56 206 LYS A O 1
ATOM 1665 N N . GLN A 1 207 ? -15.784 7.935 -8.454 1.00 63.38 207 GLN A N 1
ATOM 1666 C CA . GLN A 1 207 ? -16.286 6.641 -8.940 1.00 63.38 207 GLN A CA 1
ATOM 1667 C C . GLN A 1 207 ? -15.819 5.471 -8.072 1.00 63.38 207 GLN A C 1
ATOM 1669 O O . GLN A 1 207 ? -16.534 4.4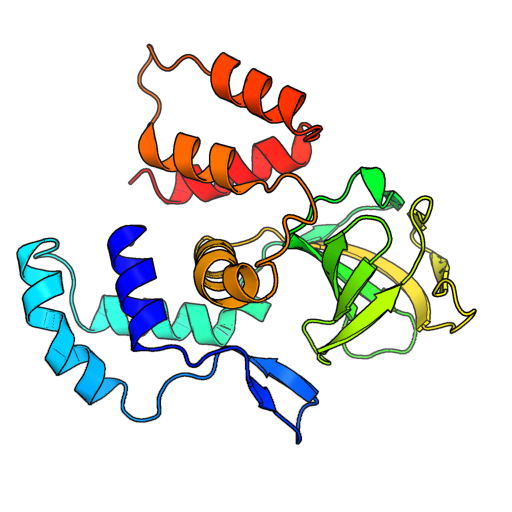86 -7.936 1.00 63.38 207 GLN A O 1
ATOM 1674 N N . MET A 1 208 ? -14.642 5.606 -7.471 1.00 59.16 208 MET A N 1
ATOM 1675 C CA . MET A 1 208 ? -14.003 4.573 -6.664 1.00 59.16 208 MET A CA 1
ATOM 1676 C C . MET A 1 208 ? -14.216 4.772 -5.154 1.00 59.16 208 MET A C 1
ATOM 1678 O O . MET A 1 208 ? -13.638 4.041 -4.356 1.00 59.16 208 MET A O 1
ATOM 1682 N N . GLY A 1 209 ? -15.014 5.770 -4.749 1.00 55.44 209 GLY A N 1
ATOM 1683 C CA . GLY A 1 209 ? -15.271 6.081 -3.336 1.00 55.44 209 GLY A CA 1
ATOM 1684 C C . GLY A 1 209 ? -14.038 6.576 -2.569 1.00 55.44 209 GLY A C 1
ATOM 1685 O O . GLY A 1 209 ? -13.979 6.462 -1.349 1.00 55.44 209 GLY A O 1
ATOM 1686 N N . ILE A 1 210 ? -13.043 7.109 -3.277 1.00 59.00 210 ILE A N 1
ATOM 1687 C CA . ILE A 1 210 ? -11.747 7.509 -2.732 1.00 59.00 210 ILE A CA 1
ATOM 1688 C C . ILE A 1 210 ? -11.891 8.867 -2.058 1.00 59.00 210 ILE A C 1
ATOM 1690 O O . ILE A 1 210 ? -12.341 9.840 -2.667 1.00 59.00 210 ILE A O 1
ATOM 1694 N N . ASN A 1 211 ? -11.491 8.939 -0.791 1.00 60.22 211 ASN A N 1
ATOM 1695 C CA . ASN A 1 211 ? -11.463 10.198 -0.064 1.00 60.22 211 ASN A CA 1
ATOM 1696 C C . ASN A 1 211 ? -10.331 11.110 -0.590 1.00 60.22 211 ASN A C 1
ATOM 1698 O O . ASN A 1 211 ? -9.348 10.658 -1.182 1.00 60.22 211 ASN A O 1
ATOM 1702 N N . SER A 1 212 ? -10.453 12.416 -0.352 1.00 55.06 212 SER A N 1
ATOM 1703 C CA . SER A 1 212 ? -9.486 13.410 -0.837 1.00 55.06 212 SER A CA 1
ATOM 1704 C C . SER A 1 212 ? -8.053 13.151 -0.358 1.00 55.06 212 SER A C 1
ATOM 1706 O O . SER A 1 212 ? -7.109 13.528 -1.042 1.00 55.06 212 SER A O 1
ATOM 1708 N N . TYR A 1 213 ? -7.884 12.498 0.794 1.00 55.41 213 TYR A N 1
ATOM 1709 C CA . TYR A 1 213 ? -6.584 12.209 1.386 1.00 55.41 213 TYR A CA 1
ATOM 1710 C C . TYR A 1 213 ? -5.844 11.096 0.630 1.00 55.41 213 TYR A C 1
ATOM 1712 O O . TYR A 1 213 ? -4.716 11.300 0.189 1.00 55.41 213 TYR A O 1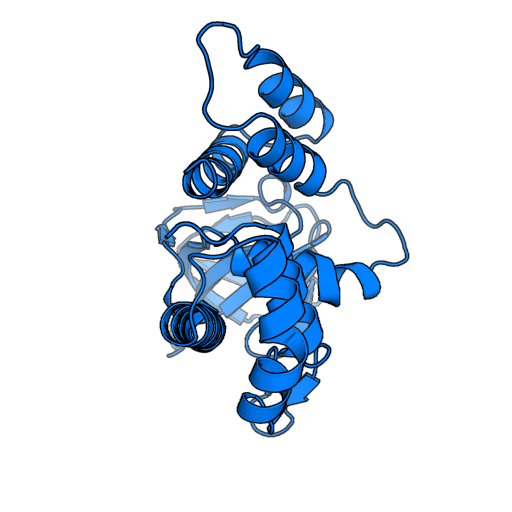
ATOM 1720 N N . THR A 1 214 ? -6.487 9.958 0.364 1.00 56.59 214 THR A N 1
ATOM 1721 C CA . THR A 1 214 ? -5.860 8.893 -0.430 1.00 56.59 214 THR A CA 1
ATOM 1722 C C . THR A 1 214 ? -5.611 9.332 -1.874 1.00 56.59 214 THR A C 1
ATOM 1724 O O . THR A 1 214 ? -4.601 8.957 -2.471 1.00 56.59 214 THR A O 1
ATOM 1727 N N . LEU A 1 215 ? -6.473 10.189 -2.432 1.00 64.50 215 LEU A N 1
ATOM 1728 C CA . LEU A 1 215 ? -6.216 10.803 -3.733 1.00 64.50 215 LEU A CA 1
ATOM 1729 C C . LEU A 1 215 ? -4.922 11.634 -3.724 1.00 64.50 215 LEU A C 1
ATOM 1731 O O . LEU A 1 215 ? -4.107 11.484 -4.631 1.00 64.50 215 LEU A O 1
ATOM 1735 N N . ILE A 1 216 ? -4.702 12.459 -2.695 1.00 62.50 216 ILE A N 1
ATOM 1736 C CA . ILE A 1 216 ? -3.460 13.233 -2.534 1.00 62.50 216 ILE A CA 1
ATOM 1737 C C . ILE A 1 216 ? -2.245 12.303 -2.451 1.00 62.50 216 ILE A C 1
ATOM 1739 O O . ILE A 1 216 ? -1.226 12.584 -3.074 1.00 62.50 216 ILE A O 1
ATOM 1743 N N . ASN A 1 217 ? -2.356 11.165 -1.766 1.00 60.12 217 ASN A N 1
ATOM 1744 C CA . ASN A 1 217 ? -1.250 10.209 -1.640 1.00 60.12 217 ASN A CA 1
ATOM 1745 C C . ASN A 1 217 ? -0.890 9.575 -2.984 1.00 60.12 217 ASN A C 1
ATOM 1747 O O . ASN A 1 217 ? 0.286 9.458 -3.318 1.00 60.12 217 ASN A O 1
ATOM 1751 N N . ILE A 1 218 ? -1.899 9.205 -3.776 1.00 62.69 218 ILE A N 1
ATOM 1752 C CA . ILE A 1 218 ? -1.708 8.657 -5.123 1.00 62.69 218 ILE A CA 1
ATOM 1753 C C . ILE A 1 218 ? -1.095 9.705 -6.051 1.00 62.69 218 ILE A C 1
ATOM 1755 O O . ILE A 1 218 ? -0.197 9.380 -6.827 1.00 62.69 218 ILE A O 1
ATOM 1759 N N . LEU A 1 219 ? -1.560 10.953 -5.962 1.00 66.31 219 LEU A N 1
ATOM 1760 C CA . LEU A 1 219 ? -1.017 12.068 -6.733 1.00 66.31 219 LEU A CA 1
ATOM 1761 C C . LEU A 1 219 ? 0.438 12.344 -6.348 1.00 66.31 219 LEU A C 1
ATOM 1763 O O . LEU A 1 219 ? 1.275 12.444 -7.236 1.00 66.31 219 LEU A O 1
ATOM 1767 N N . ASN A 1 220 ? 0.764 12.379 -5.054 1.00 62.09 220 ASN A N 1
ATOM 1768 C CA . ASN A 1 220 ? 2.134 12.546 -4.570 1.00 62.09 220 ASN A CA 1
ATOM 1769 C C . ASN A 1 220 ? 3.032 11.398 -5.044 1.00 62.09 220 ASN A C 1
ATOM 1771 O O . ASN A 1 220 ? 4.045 11.652 -5.697 1.00 62.09 220 ASN A O 1
ATOM 1775 N N . ALA A 1 221 ? 2.636 10.143 -4.810 1.00 61.19 221 ALA A N 1
ATOM 1776 C CA . ALA A 1 221 ? 3.393 8.967 -5.239 1.00 61.19 221 ALA A CA 1
ATOM 1777 C C . ALA A 1 221 ? 3.608 8.939 -6.761 1.00 61.19 221 ALA A C 1
ATOM 1779 O O . ALA A 1 221 ? 4.720 8.694 -7.224 1.00 61.19 221 ALA A O 1
ATOM 1780 N N . GLY A 1 222 ? 2.569 9.233 -7.549 1.00 62.12 222 GLY A N 1
ATOM 1781 C CA . GLY A 1 222 ? 2.683 9.319 -9.003 1.00 62.12 222 GLY A CA 1
ATOM 1782 C C . GLY A 1 222 ? 3.546 10.499 -9.458 1.00 62.12 222 GLY A C 1
ATOM 1783 O O . GLY A 1 222 ? 4.340 10.344 -10.380 1.00 62.12 222 GLY A O 1
ATOM 1784 N N . SER A 1 223 ? 3.479 11.640 -8.766 1.00 63.28 223 SER A N 1
ATOM 1785 C CA . SER A 1 223 ? 4.290 12.821 -9.081 1.00 63.28 223 SER A CA 1
ATOM 1786 C C . SER A 1 223 ? 5.784 12.630 -8.846 1.00 63.28 223 SER A C 1
ATOM 1788 O O . SER A 1 223 ? 6.598 13.173 -9.592 1.00 63.28 223 SER A O 1
ATOM 1790 N N . HIS A 1 224 ? 6.169 11.791 -7.880 1.00 60.38 224 HIS A N 1
ATOM 1791 C CA . HIS A 1 224 ? 7.567 11.405 -7.694 1.00 60.38 224 HIS A CA 1
ATOM 1792 C C . HIS A 1 224 ? 8.135 10.628 -8.894 1.00 60.38 224 HIS A C 1
ATOM 1794 O O . HIS A 1 224 ? 9.353 10.610 -9.076 1.00 60.38 224 HIS A O 1
ATOM 1800 N N . LEU A 1 225 ? 7.272 10.041 -9.734 1.00 56.56 225 LEU A N 1
ATOM 1801 C CA . LEU A 1 225 ? 7.639 9.356 -10.977 1.00 56.56 225 LEU A CA 1
ATOM 1802 C C . LEU A 1 225 ? 7.564 10.250 -12.227 1.00 56.56 225 LEU A C 1
ATOM 1804 O O . LEU A 1 225 ? 7.926 9.790 -13.305 1.00 56.56 225 LEU A O 1
ATOM 1808 N N . TRP A 1 226 ? 7.115 11.504 -12.117 1.00 62.16 226 TRP A N 1
ATOM 1809 C CA . TRP A 1 226 ? 6.979 12.440 -13.248 1.00 62.16 226 TRP A CA 1
ATOM 1810 C C . TRP A 1 226 ? 8.284 13.125 -13.677 1.00 62.16 226 TRP A C 1
ATOM 1812 O O . TRP A 1 226 ? 8.246 14.194 -14.285 1.00 62.16 226 TRP A O 1
ATOM 1822 N N . ARG A 1 227 ? 9.439 12.543 -13.355 1.00 49.03 227 ARG A N 1
ATOM 1823 C CA . ARG A 1 227 ? 10.753 13.120 -13.663 1.00 49.03 227 ARG A CA 1
ATOM 1824 C C . ARG A 1 227 ? 11.461 12.359 -14.765 1.00 49.03 227 ARG A C 1
ATOM 1826 O O . ARG A 1 227 ? 11.633 11.134 -14.595 1.00 49.03 227 ARG A O 1
#

Sequence (227 aa):
MAVSNILLKTIIRKCCRTLSYVEEEQFFTFPFYPYISDIWDNIRGEIHSEFPEFYLKDFNNILHNLSDIDNLCERNEVSQIADSLILNGEVLEIFLGGKIHPLRLVKMKDGQYLNVNTGNGYVFGTKSEFSKESLLVTSDGKNLGKIKSISLLYLSCEHIVLSKLFIGNYFNNKVSDSLWPIFEKVVKDGHPNSDTDLSIYLTLAKQMGINSYTLINILNAGSHLWR

pLDDT: mean 70.28, std 14.74, range [34.75, 95.56]

Secondary structure (DSSP, 8-state):
-PPPHHHHHHHHHHHBPS-EE-TTT--EE-PBPS-HHHHHHHHHHHHHHH-TT--HHHHHHHHHHHHSTTTS--EEEESEEEGGGSPTT-EEEEEETT-SS-EEEEEEETTEEEETTT--EEE--TT-EEETTSEEE-TT--EEEEEEEEEEEPPPHHHHHHIIIIITTTTSS--S--SHHHHHHHHHH-S--TT--THHHHHHHHHTT--HHHHHHHHHHHHTT--